Protein AF-Q9WU78-2-F1 (afdb_monomer_lite)

Structure (mmCIF, N/CA/C/O backbone):
data_AF-Q9WU78-2-F1
#
_entry.id   AF-Q9WU78-2-F1
#
loop_
_atom_site.group_PDB
_atom_site.id
_atom_site.type_symbol
_atom_site.label_atom_id
_atom_site.label_alt_id
_atom_site.label_comp_id
_atom_site.label_asym_id
_atom_site.label_entity_id
_atom_site.label_seq_id
_atom_site.pdbx_PDB_ins_code
_atom_site.Cartn_x
_atom_site.Cartn_y
_atom_site.Cartn_z
_atom_site.occupancy
_atom_site.B_iso_or_equiv
_atom_site.auth_seq_id
_atom_site.auth_comp_id
_atom_site.auth_asym_id
_atom_site.auth_atom_id
_atom_site.pdbx_PDB_model_num
ATOM 1 N N . MET A 1 1 ? 19.654 5.057 -25.343 1.00 49.69 1 MET A N 1
ATOM 2 C CA . MET A 1 1 ? 18.849 4.985 -24.105 1.00 49.69 1 MET A CA 1
ATOM 3 C C . MET A 1 1 ? 17.391 5.080 -24.507 1.00 49.69 1 MET A C 1
ATOM 5 O O . MET A 1 1 ? 16.998 6.115 -25.030 1.00 49.69 1 MET A O 1
ATOM 9 N N . ALA A 1 2 ? 16.622 4.003 -24.363 1.00 59.62 2 ALA A N 1
ATOM 10 C CA . ALA A 1 2 ? 15.184 4.045 -24.602 1.00 59.62 2 ALA A CA 1
ATOM 11 C C . ALA A 1 2 ? 14.519 4.794 -23.438 1.00 59.62 2 ALA A C 1
ATOM 13 O O . ALA A 1 2 ? 14.658 4.393 -22.285 1.00 59.62 2 ALA A O 1
ATOM 14 N N . SER A 1 3 ? 13.849 5.910 -23.723 1.00 83.81 3 SER A N 1
ATOM 15 C CA . SER A 1 3 ? 13.078 6.644 -22.720 1.00 83.81 3 SER A CA 1
ATOM 16 C C . SER A 1 3 ? 11.664 6.078 -22.672 1.00 83.81 3 SER A C 1
ATOM 18 O O . SER A 1 3 ? 10.841 6.387 -23.535 1.00 83.81 3 SER A O 1
ATOM 20 N N . PHE A 1 4 ? 11.385 5.237 -21.682 1.00 92.62 4 PHE A N 1
ATOM 21 C CA . PHE A 1 4 ? 10.037 4.739 -21.445 1.00 92.62 4 PHE A CA 1
ATOM 22 C C . PHE A 1 4 ? 9.182 5.766 -20.701 1.00 92.62 4 PHE A C 1
ATOM 24 O O . PHE A 1 4 ? 9.667 6.483 -19.824 1.00 92.62 4 PHE A O 1
ATOM 31 N N . ILE A 1 5 ? 7.895 5.819 -21.047 1.00 94.06 5 ILE A N 1
ATOM 32 C CA . ILE A 1 5 ? 6.916 6.666 -20.364 1.00 94.06 5 ILE A CA 1
ATOM 33 C C . ILE A 1 5 ? 6.405 5.929 -19.128 1.00 94.06 5 ILE A C 1
ATOM 35 O O . ILE A 1 5 ? 6.034 4.759 -19.190 1.00 94.06 5 ILE A O 1
ATOM 39 N N . TRP A 1 6 ? 6.333 6.650 -18.018 1.00 94.06 6 TRP A N 1
ATOM 40 C CA . TRP A 1 6 ? 5.751 6.192 -16.765 1.00 94.06 6 TRP A CA 1
ATOM 41 C C . TRP A 1 6 ? 4.963 7.333 -16.121 1.00 94.06 6 TRP A C 1
ATOM 43 O O . TRP A 1 6 ? 5.128 8.505 -16.470 1.00 94.06 6 TRP A O 1
ATOM 53 N N . VAL A 1 7 ? 4.086 6.988 -15.182 1.00 93.75 7 VAL A N 1
ATOM 54 C CA . VAL A 1 7 ? 3.153 7.930 -14.554 1.00 93.75 7 VAL A CA 1
ATOM 55 C C . VAL A 1 7 ? 3.537 8.187 -13.100 1.00 93.75 7 VAL A C 1
ATOM 57 O O . VAL A 1 7 ? 3.927 7.277 -12.369 1.00 93.75 7 VAL A O 1
ATOM 60 N N . GLN A 1 8 ? 3.423 9.443 -12.670 1.00 93.44 8 GLN A N 1
ATOM 61 C CA . GLN A 1 8 ? 3.641 9.843 -11.280 1.00 93.44 8 GLN A CA 1
ATOM 62 C C . GLN A 1 8 ? 2.515 9.342 -10.373 1.00 93.44 8 GLN A C 1
ATOM 64 O O . GLN A 1 8 ? 1.349 9.325 -10.758 1.00 93.44 8 GLN A O 1
ATOM 69 N N . LEU A 1 9 ? 2.857 8.988 -9.135 1.00 94.81 9 LEU A N 1
ATOM 70 C CA . LEU A 1 9 ? 1.868 8.614 -8.125 1.00 94.81 9 LEU A CA 1
ATOM 71 C C . LEU A 1 9 ? 1.060 9.840 -7.678 1.00 94.81 9 LEU A C 1
ATOM 73 O O . LEU A 1 9 ? 1.619 10.909 -7.412 1.00 94.81 9 LEU A O 1
ATOM 77 N N . LYS A 1 10 ? -0.252 9.667 -7.498 1.00 94.69 10 LYS A N 1
ATOM 78 C CA . LYS A 1 10 ? -1.084 10.624 -6.762 1.00 94.69 10 LYS A CA 1
ATOM 79 C C . LYS A 1 10 ? -0.662 10.641 -5.298 1.00 94.69 10 LYS A C 1
ATOM 81 O O . LYS A 1 10 ? -0.307 9.613 -4.719 1.00 94.69 10 LYS A O 1
ATOM 86 N N . LYS A 1 11 ? -0.765 11.816 -4.678 1.00 94.31 11 LYS A N 1
ATOM 87 C CA . LYS A 1 11 ? -0.500 12.021 -3.246 1.00 94.31 11 LYS A CA 1
ATOM 88 C C . LYS A 1 11 ? -1.816 12.189 -2.497 1.00 94.31 11 LYS A C 1
ATOM 90 O O . LYS A 1 11 ? -2.706 12.874 -2.997 1.00 94.31 11 LYS A O 1
ATOM 95 N N . THR A 1 12 ? -1.920 11.634 -1.296 1.00 96.50 12 THR A N 1
ATOM 96 C CA . THR A 1 12 ? -3.103 11.757 -0.429 1.00 96.50 12 THR A CA 1
ATOM 97 C C . THR A 1 12 ? -2.740 12.366 0.925 1.00 96.50 12 THR A C 1
ATOM 99 O O . THR A 1 12 ? -1.568 12.388 1.301 1.00 96.50 12 THR A O 1
ATOM 102 N N . SER A 1 13 ? -3.728 12.903 1.642 1.00 95.44 13 SER A N 1
ATOM 103 C CA . SER A 1 13 ? -3.580 13.232 3.061 1.00 95.44 13 SER A CA 1
ATOM 104 C C . SER A 1 13 ? -3.723 11.981 3.931 1.00 95.44 13 SER A C 1
ATOM 106 O O . SER A 1 13 ? -4.343 10.985 3.540 1.00 95.44 13 SER A O 1
ATOM 108 N N . GLU A 1 14 ? -3.195 12.040 5.152 1.00 95.31 14 GLU A N 1
ATOM 109 C CA . GLU A 1 14 ? -3.518 11.030 6.155 1.00 95.31 14 GLU A CA 1
ATOM 110 C C . GLU A 1 14 ? -5.020 11.029 6.462 1.00 95.31 14 GLU A C 1
ATOM 112 O O . GLU A 1 14 ? -5.691 12.062 6.400 1.00 95.31 14 GLU A O 1
ATOM 117 N N . VAL A 1 15 ? -5.540 9.837 6.750 1.00 96.00 15 VAL A N 1
ATOM 118 C CA . VAL A 1 15 ? -6.934 9.591 7.120 1.00 96.00 15 VAL A CA 1
ATOM 119 C C . VAL A 1 15 ? -6.915 8.511 8.189 1.00 96.00 15 VAL A C 1
ATOM 121 O O . VAL A 1 15 ? -6.308 7.455 7.992 1.00 96.00 15 VAL A O 1
ATOM 124 N N . ASP A 1 16 ? -7.578 8.774 9.310 1.00 94.94 16 ASP A N 1
ATOM 125 C CA . ASP A 1 16 ? -7.816 7.773 10.341 1.00 94.94 16 ASP A CA 1
ATOM 126 C C . ASP A 1 16 ? -9.023 6.916 9.948 1.00 94.94 16 ASP A C 1
ATOM 128 O O . ASP A 1 16 ? -10.176 7.300 10.151 1.00 94.94 16 ASP A O 1
ATOM 132 N N . LEU A 1 17 ? -8.744 5.755 9.349 1.00 96.94 17 LEU A N 1
ATOM 133 C CA . LEU A 1 17 ? -9.780 4.780 9.014 1.00 96.94 17 LEU A CA 1
ATOM 134 C C . LEU A 1 17 ? -10.363 4.102 10.256 1.00 96.94 17 LEU A C 1
ATOM 136 O O . LEU A 1 17 ? -11.530 3.724 10.248 1.00 96.94 17 LEU A O 1
ATOM 140 N N . ALA A 1 18 ? -9.560 3.916 11.305 1.00 97.50 18 ALA A N 1
ATOM 141 C CA . ALA A 1 18 ? -9.918 3.045 12.414 1.00 97.50 18 ALA A CA 1
ATOM 142 C C . ALA A 1 18 ? -11.070 3.646 13.214 1.00 97.50 18 ALA A C 1
ATOM 144 O O . ALA A 1 18 ? -12.085 2.988 13.418 1.00 97.50 18 ALA A O 1
ATOM 145 N N . LYS A 1 19 ? -10.966 4.922 13.595 1.00 96.81 19 LYS A N 1
ATOM 146 C CA . LYS A 1 19 ? -11.947 5.584 14.463 1.00 96.81 19 LYS A CA 1
ATOM 147 C C . LYS A 1 19 ? -13.411 5.453 14.000 1.00 96.81 19 LYS A C 1
ATOM 149 O O . LYS A 1 19 ? -14.236 5.025 14.811 1.00 96.81 19 LYS A O 1
ATOM 154 N N . PRO A 1 20 ? -13.793 5.808 12.757 1.00 96.56 20 PRO A N 1
ATOM 155 C CA . PRO A 1 20 ? -15.187 5.692 12.333 1.00 96.56 20 PRO A CA 1
ATOM 156 C C . PRO A 1 20 ? -15.632 4.236 12.109 1.00 96.56 20 PRO A C 1
ATOM 158 O O . PRO A 1 20 ? -16.783 3.918 12.404 1.00 96.56 20 PRO A O 1
ATOM 161 N N . LEU A 1 21 ? -14.736 3.342 11.675 1.00 97.12 21 LEU A N 1
ATOM 162 C CA . LEU A 1 21 ? -15.038 1.912 11.526 1.00 97.12 21 LEU A CA 1
ATOM 163 C C . LEU A 1 21 ? -15.269 1.233 12.884 1.00 97.12 21 LEU A C 1
ATOM 165 O O . LEU A 1 21 ? -16.273 0.551 13.073 1.00 97.12 21 LEU A O 1
ATOM 169 N N . VAL A 1 22 ? -14.377 1.466 13.850 1.00 96.94 22 VAL A N 1
ATOM 170 C CA . VAL A 1 22 ? -14.473 0.961 15.230 1.00 96.94 22 VAL A CA 1
ATOM 171 C C . VAL A 1 22 ? -15.756 1.448 15.891 1.00 96.94 22 VAL A C 1
ATOM 173 O O . VAL A 1 22 ? -16.465 0.653 16.505 1.00 96.94 22 VAL A O 1
ATOM 176 N N . LYS A 1 23 ? -16.106 2.731 15.719 1.00 96.12 23 LYS A N 1
ATOM 177 C CA . LYS A 1 23 ? -17.361 3.281 16.246 1.00 96.12 23 LYS A CA 1
ATOM 178 C C . LYS A 1 23 ? -18.575 2.512 15.717 1.00 96.12 23 LYS A C 1
ATOM 180 O O . LYS A 1 23 ? -19.450 2.154 16.500 1.00 96.12 23 LYS A O 1
ATOM 185 N N . PHE A 1 24 ? -18.618 2.238 14.414 1.00 95.81 24 PHE A N 1
ATOM 186 C CA . PHE A 1 24 ? -19.703 1.465 13.809 1.00 95.81 24 PHE A CA 1
ATOM 187 C C . PHE A 1 24 ? -19.744 0.017 14.324 1.00 95.81 24 PHE A C 1
ATOM 189 O O . PHE A 1 24 ? -20.811 -0.491 14.672 1.00 95.81 24 PHE A O 1
ATOM 196 N N . ILE A 1 25 ? -18.583 -0.637 14.435 1.00 96.06 25 ILE A N 1
ATOM 197 C CA . ILE A 1 25 ? -18.459 -1.999 14.976 1.00 96.06 25 ILE A CA 1
ATOM 198 C C . ILE A 1 25 ? -19.016 -2.068 16.404 1.00 96.06 25 ILE A C 1
ATOM 200 O O . ILE A 1 25 ? -19.827 -2.939 16.703 1.00 96.06 25 ILE A O 1
ATOM 204 N N . GLN A 1 26 ? -18.635 -1.137 17.279 1.00 95.69 26 GLN A N 1
ATOM 205 C CA . GLN A 1 26 ? -19.098 -1.105 18.671 1.00 95.69 26 GLN A CA 1
ATOM 206 C C . GLN A 1 26 ? -20.611 -0.878 18.786 1.00 95.69 26 GLN A C 1
ATOM 208 O O . GLN A 1 26 ? -21.249 -1.445 19.669 1.00 95.69 26 GLN A O 1
ATOM 213 N N . GLN A 1 27 ? -21.192 -0.080 17.885 1.00 94.56 27 GLN A N 1
ATOM 214 C CA . GLN A 1 27 ? -22.640 0.141 17.822 1.00 94.56 27 GLN A CA 1
ATOM 215 C C . GLN A 1 27 ? -23.402 -1.091 17.316 1.00 94.56 27 GLN A C 1
ATOM 217 O O . GLN A 1 27 ? -24.509 -1.352 17.779 1.00 94.56 27 GLN A O 1
ATOM 222 N N . THR A 1 28 ? -22.809 -1.850 16.392 1.00 94.19 28 THR A N 1
ATOM 223 C CA . THR A 1 28 ? -23.421 -3.049 15.793 1.00 94.19 28 THR A CA 1
ATOM 224 C C . THR A 1 28 ? -23.319 -4.268 16.712 1.00 94.19 28 THR A C 1
ATOM 226 O O . THR A 1 28 ? -24.245 -5.071 16.782 1.00 94.19 28 THR A O 1
ATOM 229 N N . TYR A 1 29 ? -22.219 -4.380 17.462 1.00 93.69 29 TYR A N 1
ATOM 230 C CA . TYR A 1 29 ? -21.939 -5.483 18.385 1.00 93.69 29 TYR A CA 1
ATOM 231 C C . TYR A 1 29 ? -21.814 -4.969 19.832 1.00 93.69 29 TYR A C 1
ATOM 233 O O . TYR A 1 29 ? -20.724 -5.021 20.410 1.00 93.69 29 TYR A O 1
ATOM 241 N N . PRO A 1 30 ? -22.897 -4.459 20.453 1.00 89.50 30 PRO A N 1
ATOM 242 C CA . PRO A 1 30 ? -22.833 -3.769 21.746 1.00 89.50 30 PRO A CA 1
ATOM 243 C C . PRO A 1 30 ? -22.466 -4.683 22.923 1.00 89.50 30 PRO A C 1
ATOM 245 O O . PRO A 1 30 ? -21.970 -4.200 23.936 1.00 89.50 30 PRO A O 1
ATOM 248 N N . SER A 1 31 ? -22.665 -5.999 22.796 1.00 86.00 31 SER A N 1
ATOM 249 C CA . SER A 1 31 ? -22.382 -6.980 23.853 1.00 86.00 31 SER A CA 1
ATOM 250 C C . SER A 1 31 ? -20.892 -7.144 24.183 1.00 86.00 31 SER A C 1
ATOM 252 O O . SER A 1 31 ? -20.574 -7.828 25.149 1.00 86.00 31 SER A O 1
ATOM 254 N N . GLY A 1 32 ? -19.981 -6.534 23.412 1.00 79.81 32 GLY A N 1
ATOM 255 C CA . GLY A 1 32 ? -18.555 -6.480 23.761 1.00 79.81 32 GLY A CA 1
ATOM 256 C C . GLY A 1 32 ? -17.834 -7.832 23.749 1.00 79.81 32 GLY A C 1
ATOM 257 O O . GLY A 1 32 ? -16.999 -8.082 24.612 1.00 79.81 32 GLY A O 1
ATOM 258 N N . GLY A 1 33 ? -18.162 -8.714 22.799 1.00 90.81 33 GLY A N 1
ATOM 259 C CA . GLY A 1 33 ? -17.561 -10.049 22.678 1.00 90.81 33 GLY A CA 1
ATOM 260 C C . GLY A 1 33 ? -16.228 -10.098 21.915 1.00 90.81 33 GLY A C 1
ATOM 261 O O . GLY A 1 33 ? -15.744 -9.094 21.389 1.00 90.81 33 GLY A O 1
ATOM 262 N N . GLU A 1 34 ? -15.664 -11.305 21.808 1.00 93.38 34 GLU A N 1
ATOM 263 C CA . GLU A 1 34 ? -14.420 -11.592 21.072 1.00 93.38 34 GLU A CA 1
ATOM 264 C C . GLU A 1 34 ? -14.486 -11.131 19.606 1.00 93.38 34 GLU A C 1
ATOM 266 O O . GLU A 1 34 ? -13.532 -10.538 19.101 1.00 93.38 34 GLU A O 1
ATOM 271 N N . GLU A 1 35 ? -15.643 -11.298 18.959 1.00 91.25 35 GLU A N 1
ATOM 272 C CA . GLU A 1 35 ? -15.899 -10.824 17.595 1.00 91.25 35 GLU A CA 1
ATOM 273 C C . GLU A 1 35 ? -15.719 -9.305 17.473 1.00 91.25 35 GLU A C 1
ATOM 275 O O . GLU A 1 35 ? -14.977 -8.833 16.612 1.00 91.25 35 GLU A O 1
ATOM 280 N N . GLN A 1 36 ? -16.316 -8.522 18.384 1.00 96.00 36 GLN A N 1
ATOM 281 C CA . GLN A 1 36 ? -16.170 -7.063 18.385 1.00 96.00 36 GLN A CA 1
ATOM 282 C C . GLN A 1 36 ? -14.691 -6.669 18.515 1.00 96.00 36 GLN A C 1
ATOM 284 O O . GLN A 1 36 ? -14.216 -5.802 17.777 1.00 96.00 36 GLN A O 1
ATOM 289 N N . ALA A 1 37 ? -13.948 -7.321 19.415 1.00 95.44 37 ALA A N 1
ATOM 290 C CA . ALA A 1 37 ? -12.526 -7.055 19.618 1.00 95.44 37 ALA A CA 1
ATOM 291 C C . ALA A 1 37 ? -11.692 -7.401 18.371 1.00 95.44 37 ALA A C 1
ATOM 293 O O . ALA A 1 37 ? -10.832 -6.615 17.959 1.00 95.44 37 ALA A O 1
ATOM 294 N N . GLN A 1 38 ? -11.975 -8.539 17.729 1.00 96.56 38 GLN A N 1
ATOM 295 C CA . GLN A 1 38 ? -11.323 -8.961 16.490 1.00 96.56 38 GLN A CA 1
ATOM 296 C C . GLN A 1 38 ? -11.572 -7.960 15.354 1.00 96.56 38 GLN A C 1
ATOM 298 O O . GLN A 1 38 ? -10.639 -7.591 14.637 1.00 96.56 38 GLN A O 1
ATOM 303 N N . TYR A 1 39 ? -12.804 -7.475 15.214 1.00 96.56 39 TYR A N 1
ATOM 304 C CA . TYR A 1 39 ? -13.187 -6.513 14.182 1.00 96.56 39 TYR A CA 1
ATOM 305 C C . TYR A 1 39 ? -12.552 -5.142 14.413 1.00 96.56 39 TYR A C 1
ATOM 307 O O . TYR A 1 39 ? -12.034 -4.533 13.474 1.00 96.56 39 TYR A O 1
ATOM 315 N N . CYS A 1 40 ? -12.519 -4.672 15.665 1.00 97.12 40 CYS A N 1
ATOM 316 C CA . CYS A 1 40 ? -11.822 -3.436 16.019 1.00 97.12 40 CYS A CA 1
ATOM 317 C C . CYS A 1 40 ? -10.326 -3.531 15.684 1.00 97.12 40 CYS A C 1
ATOM 319 O O . CYS A 1 40 ? -9.764 -2.613 15.087 1.00 97.12 40 CYS A O 1
ATOM 321 N N . ARG A 1 41 ? -9.686 -4.669 15.990 1.00 97.88 41 ARG A N 1
ATOM 322 C CA . ARG A 1 41 ? -8.285 -4.919 15.623 1.00 97.88 41 ARG A CA 1
ATOM 323 C C . ARG A 1 41 ? -8.083 -4.921 14.107 1.00 97.88 41 ARG A C 1
ATOM 325 O O . ARG A 1 41 ? -7.118 -4.333 13.630 1.00 97.88 41 ARG A O 1
ATOM 332 N N . ALA A 1 42 ? -8.987 -5.533 13.344 1.00 97.50 42 ALA A N 1
ATOM 333 C CA . ALA A 1 42 ? -8.919 -5.525 11.884 1.00 97.50 42 ALA A CA 1
ATOM 334 C C . ALA A 1 42 ? -9.046 -4.102 11.301 1.00 97.50 42 ALA A C 1
ATOM 336 O O . ALA A 1 42 ? -8.327 -3.759 10.363 1.00 97.50 42 ALA A O 1
ATOM 337 N N . ALA A 1 43 ? -9.899 -3.250 11.881 1.00 97.88 43 ALA A N 1
ATOM 338 C CA . ALA A 1 43 ? -10.019 -1.844 11.490 1.00 97.88 43 ALA A CA 1
ATOM 339 C C . ALA A 1 43 ? -8.726 -1.044 11.758 1.00 97.88 43 ALA A C 1
ATOM 341 O O . ALA A 1 43 ? -8.308 -0.236 10.924 1.00 97.88 43 ALA A O 1
ATOM 342 N N . GLU A 1 44 ? -8.053 -1.307 12.882 1.00 98.19 44 GLU A N 1
ATOM 343 C CA . GLU A 1 44 ? -6.736 -0.734 13.194 1.00 98.19 44 GLU A CA 1
ATOM 344 C C . GLU A 1 44 ? -5.655 -1.184 12.200 1.00 98.19 44 GLU A C 1
ATOM 346 O O . GLU A 1 44 ? -4.884 -0.364 11.693 1.00 98.19 44 GLU A O 1
ATOM 351 N N . GLU A 1 45 ? -5.617 -2.476 11.861 1.00 98.06 45 GLU A N 1
ATOM 352 C CA . GLU A 1 45 ? -4.682 -3.006 10.862 1.00 98.06 45 GLU A CA 1
ATOM 353 C C . GLU A 1 45 ? -4.949 -2.444 9.459 1.00 98.06 45 GLU A C 1
ATOM 355 O O . GLU A 1 45 ? -4.004 -2.114 8.743 1.00 98.06 45 GLU A O 1
ATOM 360 N N . LEU A 1 46 ? -6.211 -2.223 9.079 1.00 98.12 46 LEU A N 1
ATOM 361 C CA . LEU A 1 46 ? -6.551 -1.548 7.824 1.00 98.12 46 LEU A CA 1
ATOM 362 C C . LEU A 1 46 ? -6.051 -0.093 7.800 1.00 98.12 46 LEU A C 1
ATOM 364 O O . LEU A 1 46 ? -5.501 0.363 6.795 1.00 98.12 46 LEU A O 1
ATOM 368 N N . SER A 1 47 ? -6.203 0.635 8.910 1.00 97.62 47 SER A N 1
ATOM 369 C CA . SER A 1 47 ? -5.685 2.002 9.066 1.00 97.62 47 SER A CA 1
ATOM 370 C C . SER A 1 47 ? -4.156 2.042 8.932 1.00 97.62 47 SER A C 1
ATOM 372 O O . SER A 1 47 ? -3.607 2.903 8.235 1.00 97.62 47 SER A O 1
ATOM 374 N N . LYS A 1 48 ? -3.451 1.069 9.529 1.00 97.38 48 LYS A N 1
ATOM 375 C CA . LYS A 1 48 ? -1.998 0.892 9.358 1.00 97.38 48 LYS A CA 1
ATOM 376 C C . LYS A 1 48 ? -1.630 0.573 7.912 1.00 97.38 48 LYS A C 1
ATOM 378 O O . LYS A 1 48 ? -0.736 1.221 7.373 1.00 97.38 48 LYS A O 1
ATOM 383 N N . LEU A 1 49 ? -2.344 -0.352 7.269 1.00 97.62 49 LEU A N 1
ATOM 384 C CA . LEU A 1 49 ? -2.109 -0.734 5.877 1.00 97.62 49 LEU A CA 1
ATOM 385 C C . LEU A 1 49 ? -2.249 0.467 4.934 1.00 97.62 49 LEU A C 1
ATOM 387 O O . LEU A 1 49 ? -1.382 0.658 4.084 1.00 97.62 49 LEU A O 1
ATOM 391 N N . ARG A 1 50 ? -3.259 1.330 5.131 1.00 97.88 50 ARG A N 1
ATOM 392 C CA . ARG A 1 50 ? -3.393 2.581 4.365 1.00 97.88 50 ARG A CA 1
ATOM 393 C C . ARG A 1 50 ? -2.154 3.462 4.507 1.00 97.88 50 ARG A C 1
ATOM 395 O O . ARG A 1 50 ? -1.623 3.941 3.506 1.00 97.88 50 ARG A O 1
ATOM 402 N N . ARG A 1 51 ? -1.670 3.676 5.738 1.00 96.56 51 ARG A N 1
ATOM 403 C CA . ARG A 1 51 ? -0.450 4.467 5.983 1.00 96.56 51 ARG A CA 1
ATOM 404 C C . ARG A 1 51 ? 0.775 3.839 5.321 1.00 96.56 51 ARG A C 1
ATOM 406 O O . ARG A 1 51 ? 1.566 4.562 4.727 1.00 96.56 51 ARG A O 1
ATOM 413 N N . SER A 1 52 ? 0.917 2.516 5.363 1.00 95.00 52 SER A N 1
ATOM 414 C CA . SER A 1 52 ? 2.020 1.816 4.694 1.00 95.00 52 SER A CA 1
ATOM 415 C C . SER A 1 52 ? 1.946 1.900 3.168 1.00 95.00 52 SER A C 1
ATOM 417 O O . SER A 1 52 ? 2.985 2.049 2.531 1.00 95.00 52 SER A O 1
ATOM 419 N N . ALA A 1 53 ? 0.743 1.828 2.591 1.00 96.31 53 ALA A N 1
ATOM 420 C CA . ALA A 1 53 ? 0.522 1.873 1.148 1.00 96.31 53 ALA A CA 1
ATOM 421 C C . ALA A 1 53 ? 0.599 3.293 0.562 1.00 96.31 53 ALA A C 1
ATOM 423 O O . ALA A 1 53 ? 0.975 3.440 -0.595 1.00 96.31 53 ALA A O 1
ATOM 424 N N . LEU A 1 54 ? 0.224 4.330 1.322 1.00 96.25 54 LEU A N 1
ATOM 425 C CA . LEU A 1 54 ? -0.001 5.681 0.781 1.00 96.25 54 LEU A CA 1
ATOM 426 C C . LEU A 1 54 ? 0.635 6.828 1.582 1.00 96.25 54 LEU A C 1
ATOM 428 O O . LEU A 1 54 ? 0.714 7.949 1.079 1.00 96.25 54 LEU A O 1
ATOM 432 N N . GLY A 1 55 ? 1.053 6.591 2.828 1.00 87.38 55 GLY A N 1
ATOM 433 C CA . GLY A 1 55 ? 1.526 7.633 3.751 1.00 87.38 55 GLY A CA 1
ATOM 434 C C . GLY A 1 55 ? 2.969 8.087 3.522 1.00 87.38 55 GLY A C 1
ATOM 435 O O . GLY A 1 55 ? 3.415 9.053 4.134 1.00 87.38 55 GLY A O 1
ATOM 436 N N . ARG A 1 56 ? 3.709 7.414 2.637 1.00 85.69 56 ARG A N 1
ATOM 437 C CA . ARG A 1 56 ? 5.097 7.741 2.295 1.00 85.69 56 ARG A CA 1
ATOM 438 C C . ARG A 1 56 ? 5.336 7.625 0.789 1.00 85.69 56 ARG A C 1
ATOM 440 O O . ARG A 1 56 ? 4.597 6.897 0.125 1.00 85.69 56 ARG A O 1
ATOM 447 N N . PRO A 1 57 ? 6.359 8.307 0.239 1.00 85.50 57 PRO A N 1
ATOM 448 C CA . PRO A 1 57 ? 6.867 7.984 -1.089 1.00 85.50 57 PRO A CA 1
ATOM 449 C C . PRO A 1 57 ? 7.169 6.484 -1.173 1.00 85.50 57 PRO A C 1
ATOM 451 O O . PRO A 1 57 ? 7.755 5.923 -0.248 1.00 85.50 57 PRO A O 1
ATOM 454 N N . LEU A 1 58 ? 6.713 5.841 -2.244 1.00 84.56 58 LEU A N 1
ATOM 455 C CA . LEU A 1 58 ? 6.906 4.411 -2.447 1.00 84.56 58 LEU A CA 1
ATOM 456 C C . LEU A 1 58 ? 8.182 4.166 -3.237 1.00 84.56 58 LEU A C 1
ATOM 458 O O . LEU A 1 58 ? 8.432 4.837 -4.240 1.00 84.56 58 LEU A O 1
ATOM 462 N N . ASP A 1 59 ? 8.945 3.175 -2.794 1.00 85.75 59 ASP A N 1
ATOM 463 C CA . ASP A 1 59 ? 10.066 2.643 -3.550 1.00 85.75 59 ASP A CA 1
ATOM 464 C C . ASP A 1 59 ? 9.545 1.871 -4.771 1.00 85.75 59 ASP A C 1
ATOM 466 O O . ASP A 1 59 ? 8.483 1.243 -4.739 1.00 85.75 59 ASP A O 1
ATOM 470 N N . LYS A 1 60 ? 10.295 1.908 -5.870 1.00 89.50 60 LYS A N 1
ATOM 471 C CA . LYS A 1 60 ? 9.882 1.344 -7.160 1.00 89.50 60 LYS A CA 1
ATOM 472 C C . LYS A 1 60 ? 10.208 -0.147 -7.247 1.00 89.50 60 LYS A C 1
ATOM 474 O O . LYS A 1 60 ? 10.986 -0.591 -8.082 1.00 89.50 60 LYS A O 1
ATOM 479 N N . HIS A 1 61 ? 9.624 -0.933 -6.348 1.00 90.81 61 HIS A N 1
ATOM 480 C CA . HIS A 1 61 ? 9.823 -2.380 -6.294 1.00 90.81 61 HIS A CA 1
ATOM 481 C C . HIS A 1 61 ? 8.500 -3.133 -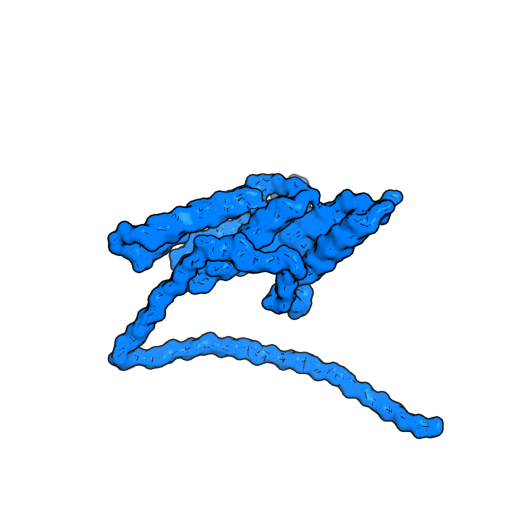6.118 1.00 90.81 61 HIS A C 1
ATOM 483 O O . HIS A 1 61 ? 7.510 -2.589 -5.624 1.00 90.81 61 HIS A O 1
ATOM 489 N N . GLU A 1 62 ? 8.488 -4.423 -6.467 1.00 90.88 62 GLU A N 1
ATOM 490 C CA . GLU A 1 62 ? 7.263 -5.237 -6.458 1.00 90.88 62 GLU A CA 1
ATOM 491 C C . GLU A 1 62 ? 6.599 -5.310 -5.071 1.00 90.88 62 GLU A C 1
ATOM 493 O O . GLU A 1 62 ? 5.395 -5.123 -4.975 1.00 90.88 62 GLU A O 1
ATOM 498 N N . GLY A 1 63 ? 7.353 -5.443 -3.973 1.00 94.06 63 GLY A N 1
ATOM 499 C CA . GLY A 1 63 ? 6.769 -5.420 -2.615 1.00 94.06 63 GLY A CA 1
ATOM 500 C C . GLY A 1 63 ? 5.999 -4.134 -2.231 1.00 94.06 63 GLY A C 1
ATOM 501 O O . GLY A 1 63 ? 5.069 -4.182 -1.417 1.00 94.06 63 GLY A O 1
ATOM 502 N N . ALA A 1 64 ? 6.342 -2.975 -2.809 1.00 95.31 64 ALA A N 1
ATOM 503 C CA . ALA A 1 64 ? 5.596 -1.734 -2.607 1.00 95.31 64 ALA A CA 1
ATOM 504 C C . ALA A 1 64 ? 4.279 -1.777 -3.392 1.00 95.31 64 ALA A C 1
ATOM 506 O O . ALA A 1 64 ? 3.228 -1.423 -2.852 1.00 95.31 64 ALA A O 1
ATOM 507 N N . LEU A 1 65 ? 4.321 -2.307 -4.620 1.00 95.50 65 LEU A N 1
ATOM 508 C CA . LEU A 1 65 ? 3.137 -2.572 -5.435 1.00 95.50 65 LEU A CA 1
ATOM 509 C C . LEU A 1 65 ? 2.207 -3.590 -4.764 1.00 95.50 65 LEU A C 1
ATOM 511 O O . LEU A 1 65 ? 1.012 -3.335 -4.669 1.00 95.50 65 LEU A O 1
ATOM 515 N N . GLU A 1 66 ? 2.737 -4.682 -4.212 1.00 95.81 66 GLU A N 1
ATOM 516 C CA . GLU A 1 66 ? 1.962 -5.662 -3.442 1.00 95.81 66 GLU A CA 1
ATOM 517 C C . GLU A 1 66 ? 1.279 -5.029 -2.231 1.00 95.81 66 GLU A C 1
ATOM 519 O O . GLU A 1 66 ? 0.128 -5.329 -1.941 1.00 95.81 66 GLU A O 1
ATOM 524 N N . THR A 1 67 ? 1.956 -4.125 -1.520 1.00 96.12 67 THR A N 1
ATOM 525 C CA . THR A 1 67 ? 1.345 -3.415 -0.385 1.00 96.12 67 THR A CA 1
ATOM 526 C C . THR A 1 67 ? 0.171 -2.545 -0.829 1.00 96.12 67 THR A C 1
ATOM 528 O O . THR A 1 67 ? -0.841 -2.478 -0.130 1.00 96.12 67 THR A O 1
ATOM 531 N N . LEU A 1 68 ? 0.280 -1.917 -1.998 1.00 96.00 68 LEU A N 1
ATOM 532 C CA . LEU A 1 68 ? -0.766 -1.072 -2.560 1.00 96.00 68 LEU A CA 1
ATOM 533 C C . LEU A 1 68 ? -1.949 -1.893 -3.095 1.00 96.00 68 LEU A C 1
ATOM 535 O O . LEU A 1 68 ? -3.099 -1.556 -2.819 1.00 96.00 68 LEU A O 1
ATOM 539 N N . LEU A 1 69 ? -1.664 -3.016 -3.757 1.00 96.12 69 LEU A N 1
ATOM 540 C CA . LEU A 1 69 ? -2.650 -4.011 -4.188 1.00 96.12 69 LEU A CA 1
ATOM 541 C C . LEU A 1 69 ? -3.394 -4.628 -3.000 1.00 96.12 69 LEU A C 1
ATOM 543 O O . LEU A 1 69 ? -4.619 -4.664 -2.994 1.00 96.12 69 LEU A O 1
ATOM 547 N N . ARG A 1 70 ? -2.674 -5.012 -1.939 1.00 97.12 70 ARG A N 1
ATOM 548 C CA . ARG A 1 70 ? -3.280 -5.470 -0.680 1.00 97.12 70 ARG A CA 1
ATOM 549 C C . ARG A 1 70 ? -4.238 -4.441 -0.109 1.00 97.12 70 ARG A C 1
ATOM 551 O O . ARG A 1 70 ? -5.311 -4.798 0.363 1.00 97.12 70 ARG A O 1
ATOM 558 N N . TYR A 1 71 ? -3.846 -3.168 -0.109 1.00 98.00 71 TYR A N 1
ATOM 559 C CA . TYR A 1 71 ? -4.728 -2.115 0.373 1.00 98.00 71 TYR A CA 1
ATOM 560 C C . TYR A 1 71 ? -5.986 -1.999 -0.494 1.00 98.00 71 TYR A C 1
ATOM 562 O O . TYR A 1 71 ? -7.081 -1.965 0.065 1.00 98.00 71 TYR A O 1
ATOM 570 N N . TYR A 1 72 ? -5.836 -2.000 -1.824 1.00 97.19 72 TYR A N 1
ATOM 571 C CA . TYR A 1 72 ? -6.949 -1.982 -2.777 1.00 97.19 72 TYR A CA 1
ATOM 572 C C . TYR A 1 72 ? -7.941 -3.132 -2.537 1.00 97.19 72 TYR A C 1
ATOM 574 O O . TYR A 1 72 ? -9.143 -2.906 -2.406 1.00 97.19 72 TYR A O 1
ATOM 582 N N . ASP A 1 73 ? -7.441 -4.353 -2.390 1.00 96.12 73 ASP A N 1
ATOM 583 C CA . ASP A 1 73 ? -8.278 -5.523 -2.136 1.00 96.12 73 ASP A CA 1
ATOM 584 C C . ASP A 1 73 ? -9.033 -5.427 -0.817 1.00 96.12 73 ASP A C 1
ATOM 586 O O . ASP A 1 73 ? -10.220 -5.760 -0.747 1.00 96.12 73 ASP A O 1
ATOM 590 N N . GLN A 1 74 ? -8.369 -4.936 0.231 1.00 97.12 74 GLN A N 1
ATOM 591 C CA . GLN A 1 74 ? -9.003 -4.788 1.533 1.00 97.12 74 GLN A CA 1
ATOM 592 C C . GLN A 1 74 ? -10.105 -3.730 1.507 1.00 97.12 74 GLN A C 1
ATOM 594 O O . GLN A 1 74 ? -11.175 -3.986 2.055 1.00 97.12 74 GLN A O 1
ATOM 599 N N . ILE A 1 75 ? -9.909 -2.587 0.837 1.00 95.69 75 ILE A N 1
ATOM 600 C CA . ILE A 1 75 ? -10.975 -1.578 0.713 1.00 95.69 75 ILE A CA 1
ATOM 601 C C . ILE A 1 75 ? -12.156 -2.078 -0.128 1.00 95.69 75 ILE A C 1
ATOM 603 O O . ILE A 1 75 ? -13.300 -1.813 0.234 1.00 95.69 75 ILE A O 1
ATOM 607 N N . CYS A 1 76 ? -11.913 -2.862 -1.181 1.00 95.38 76 CYS A N 1
ATOM 608 C CA . CYS A 1 76 ? -12.976 -3.542 -1.929 1.00 95.38 76 CYS A CA 1
ATOM 609 C C . CYS A 1 76 ? -13.721 -4.563 -1.050 1.00 95.38 76 CYS A C 1
ATOM 611 O O . CYS A 1 76 ? -14.948 -4.629 -1.062 1.00 95.38 76 CYS A O 1
ATOM 613 N N . SER A 1 77 ? -12.990 -5.323 -0.232 1.00 94.88 77 SER A N 1
ATOM 614 C CA . SER A 1 77 ? -13.542 -6.392 0.611 1.00 94.88 77 SER A CA 1
ATOM 615 C C . SER A 1 77 ? -14.365 -5.895 1.801 1.00 94.88 77 SER A C 1
ATOM 617 O O . SER A 1 77 ? -15.167 -6.661 2.345 1.00 94.88 77 SER A O 1
ATOM 619 N N . ILE A 1 78 ? -14.155 -4.656 2.258 1.00 94.75 78 ILE A N 1
ATOM 620 C CA . ILE A 1 78 ? -14.942 -4.062 3.349 1.00 94.75 78 ILE A CA 1
ATOM 621 C C . ILE A 1 78 ? -16.150 -3.265 2.859 1.00 94.75 78 ILE A C 1
ATOM 623 O O . ILE A 1 78 ? -17.066 -3.049 3.645 1.00 94.75 78 ILE A O 1
ATOM 627 N N . GLU A 1 79 ? -16.181 -2.844 1.593 1.00 93.25 79 GLU A N 1
ATOM 628 C CA . GLU A 1 79 ? -17.268 -2.032 1.035 1.00 93.25 79 GLU A CA 1
ATOM 629 C C . GLU A 1 79 ? -18.675 -2.597 1.307 1.00 93.25 79 GLU A C 1
ATOM 631 O O . GLU A 1 79 ? -19.507 -1.833 1.789 1.00 93.25 79 GLU A O 1
ATOM 636 N N . PRO A 1 80 ? -18.965 -3.903 1.115 1.00 93.50 80 PRO A N 1
ATOM 637 C CA . PRO A 1 80 ? -20.301 -4.439 1.393 1.00 93.50 80 PRO A CA 1
ATOM 638 C C . PRO A 1 80 ? -20.593 -4.664 2.888 1.00 93.50 80 PRO A C 1
ATOM 640 O O . PRO A 1 80 ? -21.696 -5.071 3.239 1.00 93.50 80 PRO A O 1
ATOM 643 N N . LYS A 1 81 ? -19.611 -4.466 3.777 1.00 93.94 81 LYS A N 1
ATOM 644 C CA . LYS A 1 81 ? -19.708 -4.798 5.213 1.00 93.94 81 LYS A CA 1
ATOM 645 C C . LYS A 1 81 ? -20.017 -3.589 6.090 1.00 93.94 81 LYS A C 1
ATOM 647 O O . LYS A 1 81 ? -20.281 -3.745 7.279 1.00 93.94 81 LYS A O 1
ATOM 652 N N . PHE A 1 82 ? -19.960 -2.396 5.513 1.00 94.19 82 PHE A N 1
ATOM 653 C CA . PHE A 1 82 ? -20.139 -1.132 6.205 1.00 94.19 82 PHE A CA 1
ATOM 654 C C . PHE A 1 82 ? -21.055 -0.214 5.382 1.00 94.19 82 PHE A C 1
ATOM 656 O O . PHE A 1 82 ? -20.955 -0.202 4.155 1.00 94.19 82 PHE A O 1
ATOM 663 N N . PRO A 1 83 ? -21.905 0.599 6.030 1.00 92.81 83 PRO A N 1
ATOM 664 C CA . PRO A 1 83 ? -22.857 1.480 5.355 1.00 92.81 83 PRO A CA 1
ATOM 665 C C . PRO A 1 83 ? -22.193 2.764 4.823 1.00 92.81 83 PRO A C 1
ATOM 667 O O . PRO A 1 83 ? -22.451 3.881 5.289 1.00 92.81 83 PRO A O 1
ATOM 670 N N . PHE A 1 84 ? -21.261 2.608 3.877 1.00 91.12 84 PHE A N 1
ATOM 671 C CA . PHE A 1 84 ? -20.591 3.734 3.220 1.00 91.12 84 PHE A CA 1
ATOM 672 C C . PHE A 1 84 ? -21.543 4.503 2.298 1.00 91.12 84 PHE A C 1
ATOM 674 O O . PHE A 1 84 ? -21.475 5.728 2.245 1.00 91.12 84 PHE A O 1
ATOM 681 N N . SER A 1 85 ? -22.434 3.799 1.594 1.00 82.69 85 SER A N 1
ATOM 682 C CA . SER A 1 85 ? -23.375 4.382 0.625 1.00 82.69 85 SER A CA 1
ATOM 683 C C . SER A 1 85 ? -24.459 5.230 1.294 1.00 82.69 85 SER A C 1
ATOM 685 O O . SER A 1 85 ? -24.938 6.202 0.716 1.00 82.69 85 SER A O 1
ATOM 687 N N . GLU A 1 86 ? -24.825 4.891 2.529 1.00 84.31 86 GLU A N 1
ATOM 688 C CA . GLU A 1 86 ? -25.814 5.597 3.342 1.00 84.31 86 GLU A CA 1
ATOM 689 C C . GLU A 1 86 ? -25.213 6.797 4.096 1.00 84.31 86 GLU A C 1
ATOM 691 O O . GLU A 1 86 ? -25.908 7.433 4.888 1.00 84.31 86 GLU A O 1
ATOM 696 N N . ASN A 1 87 ? -23.923 7.101 3.893 1.00 79.69 87 ASN A N 1
ATOM 697 C CA . ASN A 1 87 ? -23.171 8.137 4.612 1.00 79.69 87 ASN A CA 1
ATOM 698 C C . ASN A 1 87 ? -23.213 8.002 6.149 1.00 79.69 87 ASN A C 1
ATOM 700 O O . ASN A 1 87 ? -22.951 8.968 6.869 1.00 79.69 87 ASN A O 1
ATOM 704 N N . GLN A 1 88 ? -23.499 6.806 6.676 1.00 86.69 88 GLN A N 1
ATOM 705 C CA . GLN A 1 88 ? -23.451 6.546 8.120 1.00 86.69 88 GLN A CA 1
ATOM 706 C C . GLN A 1 88 ? -22.004 6.479 8.631 1.00 86.69 88 GLN A C 1
ATOM 708 O O . GLN A 1 88 ? -21.732 6.807 9.788 1.00 86.69 88 GLN A O 1
ATOM 713 N N . ILE A 1 89 ? -21.062 6.118 7.753 1.00 90.00 89 ILE A N 1
ATOM 714 C CA . ILE A 1 89 ? -19.620 6.203 7.994 1.00 90.00 89 ILE A CA 1
ATOM 715 C C . ILE A 1 89 ? -19.029 7.302 7.114 1.00 90.00 89 ILE A C 1
ATOM 717 O O . ILE A 1 89 ? -18.817 7.123 5.918 1.00 90.00 89 ILE A O 1
ATOM 721 N N . CYS A 1 90 ? -18.737 8.450 7.724 1.00 88.50 90 CYS A N 1
ATOM 722 C CA . CYS A 1 90 ? -18.146 9.590 7.030 1.00 88.50 90 CYS A CA 1
ATOM 723 C C . CYS A 1 90 ? -16.611 9.507 7.058 1.00 88.50 90 CYS A C 1
ATOM 725 O O . CYS A 1 90 ? -15.976 9.820 8.067 1.00 88.50 90 CYS A O 1
ATOM 727 N N . LEU A 1 91 ? -16.023 9.079 5.939 1.00 94.69 91 LEU A N 1
ATOM 728 C CA . LEU A 1 91 ? -14.579 9.054 5.700 1.00 94.69 91 LEU A CA 1
ATOM 729 C C . LEU A 1 91 ? -14.242 9.924 4.491 1.00 94.69 91 LEU A C 1
ATOM 731 O O . LEU A 1 91 ? -14.500 9.533 3.356 1.00 94.69 91 LEU A O 1
ATOM 735 N N . THR A 1 92 ? -13.652 11.094 4.733 1.00 95.50 92 THR A N 1
ATOM 736 C CA . THR A 1 92 ? -13.238 12.016 3.669 1.00 95.50 92 THR A CA 1
ATOM 737 C C . THR A 1 92 ? -11.816 11.719 3.217 1.00 95.50 92 THR A C 1
ATOM 739 O O . THR A 1 92 ? -10.866 11.840 3.991 1.00 95.50 92 THR A O 1
ATOM 742 N N . PHE A 1 93 ? -11.659 11.413 1.933 1.00 96.50 93 PHE A N 1
ATOM 743 C CA . PHE A 1 93 ? -10.371 11.153 1.304 1.00 96.50 93 PHE A CA 1
ATOM 744 C C . PHE A 1 93 ? -9.950 12.3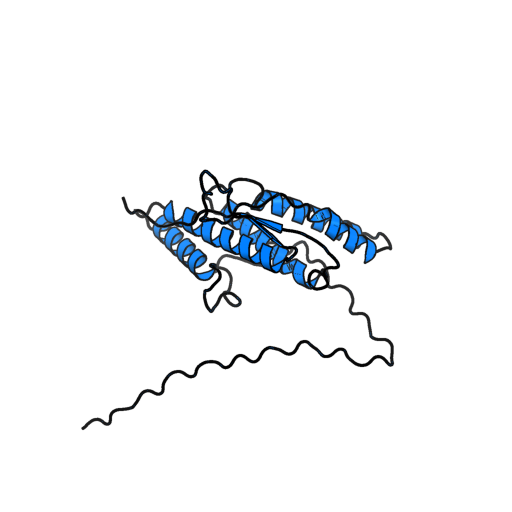56 0.473 1.00 96.50 93 PHE A C 1
ATOM 746 O O . PHE A 1 93 ? -10.700 12.785 -0.399 1.00 96.50 93 PHE A O 1
ATOM 753 N N . THR A 1 94 ? -8.752 12.895 0.715 1.00 96.56 94 THR A N 1
ATOM 754 C CA . THR A 1 94 ? -8.202 14.004 -0.082 1.00 96.56 94 THR A CA 1
ATOM 755 C C . THR A 1 94 ? -7.050 13.508 -0.936 1.00 96.56 94 THR A C 1
ATOM 757 O O . THR A 1 94 ? -6.071 12.986 -0.405 1.00 96.56 94 THR A O 1
ATOM 760 N N . TRP A 1 95 ? -7.126 13.727 -2.247 1.00 95.69 95 TRP A N 1
ATOM 761 C CA . TRP A 1 95 ? -6.052 13.404 -3.187 1.00 95.69 95 TRP A CA 1
ATOM 762 C C . TRP A 1 95 ? -5.640 14.621 -4.005 1.00 95.69 95 TRP A C 1
ATOM 764 O O . TRP A 1 95 ? -6.461 15.474 -4.340 1.00 95.69 95 TRP A O 1
ATOM 774 N N . LYS A 1 96 ? -4.349 14.686 -4.329 1.00 93.56 96 LYS A N 1
ATOM 775 C CA . 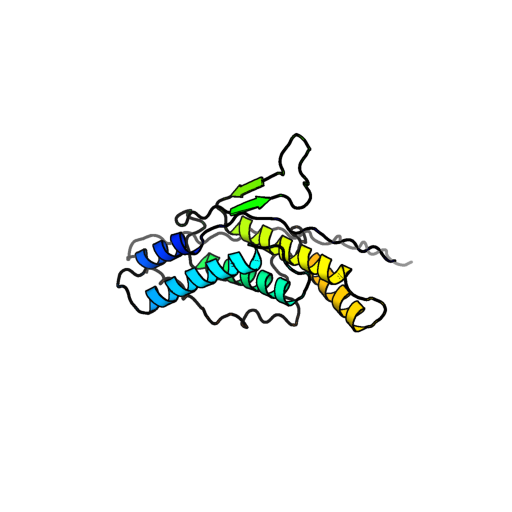LYS A 1 96 ? -3.770 15.621 -5.294 1.00 93.56 96 LYS A CA 1
ATOM 776 C C . LYS A 1 96 ? -3.820 15.028 -6.693 1.00 93.56 96 LYS A C 1
ATOM 778 O O . LYS A 1 96 ? -3.712 13.807 -6.867 1.00 93.56 96 LYS A O 1
ATOM 783 N N . ASP A 1 97 ? -3.958 15.888 -7.687 1.00 90.88 97 ASP A N 1
ATOM 784 C CA . ASP A 1 97 ? -3.753 15.489 -9.073 1.00 90.88 97 ASP A CA 1
ATOM 785 C C . ASP A 1 97 ? -2.304 14.996 -9.304 1.00 90.88 97 ASP A C 1
ATOM 787 O O . ASP A 1 97 ? -1.376 15.437 -8.624 1.00 90.88 97 ASP A O 1
ATOM 791 N N . ALA A 1 98 ? -2.126 14.002 -10.183 1.00 90.94 98 ALA A N 1
ATOM 792 C CA . ALA A 1 98 ? -0.813 13.399 -10.456 1.00 90.94 98 ALA A CA 1
ATOM 793 C C . ALA A 1 98 ? 0.020 14.209 -11.459 1.00 90.94 98 ALA A C 1
ATOM 795 O O . ALA A 1 98 ? 1.249 14.116 -11.464 1.00 90.94 98 ALA A O 1
ATOM 796 N N . PHE A 1 99 ? -0.647 14.968 -12.323 1.00 88.12 99 PHE A N 1
ATOM 797 C CA . PHE A 1 99 ? -0.054 15.670 -13.455 1.00 88.12 99 PHE A CA 1
ATOM 798 C C . PHE A 1 99 ? 0.066 17.168 -13.186 1.00 88.12 99 PHE A C 1
ATOM 800 O O . PHE A 1 99 ? 0.949 17.826 -13.739 1.00 88.12 99 PHE A O 1
ATOM 807 N N . ASP A 1 100 ? -0.771 17.698 -12.295 1.00 81.31 100 ASP A N 1
ATOM 808 C CA . ASP A 1 100 ? -0.677 19.078 -11.856 1.00 81.31 100 ASP A CA 1
ATOM 809 C C . ASP A 1 100 ? 0.491 19.285 -10.881 1.00 81.31 100 ASP A C 1
ATOM 811 O O . ASP A 1 100 ? 0.468 18.904 -9.705 1.00 81.31 100 ASP A O 1
ATOM 815 N N . LYS A 1 101 ? 1.529 19.958 -11.377 1.00 70.19 101 LYS A N 1
ATOM 816 C CA . LYS A 1 101 ? 2.677 20.385 -10.570 1.00 70.19 101 LYS A CA 1
ATOM 817 C C . LYS A 1 101 ? 2.362 21.611 -9.703 1.00 70.19 101 LYS A C 1
ATOM 819 O O . LYS A 1 101 ? 3.200 22.000 -8.892 1.00 70.19 101 LYS A O 1
ATOM 824 N N . GLY A 1 102 ? 1.158 22.171 -9.814 1.00 66.25 102 GLY A N 1
ATOM 825 C CA . GLY A 1 102 ? 0.822 23.496 -9.320 1.00 66.25 102 GLY A CA 1
ATOM 826 C C . GLY A 1 102 ? 1.388 24.573 -10.244 1.00 66.25 102 GLY A C 1
ATOM 827 O O . GLY A 1 102 ? 2.454 24.425 -10.844 1.00 66.25 102 GLY A O 1
ATOM 828 N N . SER A 1 103 ? 0.671 25.684 -10.349 1.00 64.88 103 SER A N 1
ATOM 829 C CA . SER A 1 103 ? 1.206 26.932 -10.885 1.00 64.88 103 SER A CA 1
ATOM 830 C C . SER A 1 103 ? 1.984 27.663 -9.785 1.00 64.88 103 SER A C 1
ATOM 832 O O . SER A 1 103 ? 1.657 27.545 -8.605 1.00 64.88 103 SER A O 1
ATOM 834 N N . LEU A 1 104 ? 2.974 28.484 -10.153 1.00 68.25 104 LEU A N 1
ATOM 835 C CA . LEU A 1 104 ? 3.702 29.350 -9.207 1.00 68.25 104 LEU A CA 1
ATOM 836 C C . LEU A 1 104 ? 2.764 30.215 -8.341 1.00 68.25 104 LEU A C 1
ATOM 838 O O . LEU A 1 104 ? 3.121 30.572 -7.223 1.00 68.25 104 LEU A O 1
ATOM 842 N N . PHE A 1 105 ? 1.559 30.508 -8.839 1.00 72.19 105 PHE A N 1
ATOM 843 C CA . PHE A 1 105 ? 0.538 31.305 -8.151 1.00 72.19 105 PHE A CA 1
ATOM 844 C C . PHE A 1 105 ? -0.748 30.523 -7.837 1.00 72.19 105 PHE A C 1
ATOM 846 O O . PHE A 1 105 ? -1.701 31.088 -7.309 1.00 72.19 105 PHE A O 1
ATOM 853 N N . GLY A 1 106 ? -0.788 29.226 -8.151 1.00 64.50 106 GLY A N 1
ATOM 854 C CA . GLY A 1 106 ? -1.942 28.359 -7.931 1.00 64.50 106 GLY A CA 1
ATOM 855 C C . GLY A 1 106 ? -1.477 27.027 -7.369 1.00 64.50 106 GLY A C 1
ATOM 856 O O . GLY A 1 106 ? -0.843 26.248 -8.073 1.00 64.50 106 GLY A O 1
ATOM 857 N N . GLY A 1 107 ? -1.753 26.771 -6.090 1.00 69.69 107 GLY A N 1
ATOM 858 C CA . GLY A 1 107 ? -1.373 25.510 -5.453 1.00 69.69 107 GLY A CA 1
ATOM 859 C C . GLY A 1 107 ? -1.914 24.291 -6.211 1.00 69.69 107 GLY A C 1
ATOM 860 O O . GLY A 1 107 ? -2.898 24.396 -6.935 1.00 69.69 107 GLY A O 1
ATOM 861 N N . SER A 1 108 ? -1.279 23.130 -6.032 1.00 75.00 108 SER A N 1
ATOM 862 C CA . SER A 1 108 ? -1.693 21.891 -6.706 1.00 75.00 108 SER A CA 1
ATOM 863 C C . SER A 1 108 ? -3.178 21.587 -6.484 1.00 75.00 108 SER A C 1
ATOM 865 O O . SER A 1 108 ? -3.650 21.646 -5.340 1.00 75.00 108 SER A O 1
ATOM 867 N N . VAL A 1 109 ? -3.878 21.185 -7.544 1.00 84.50 109 VAL A N 1
ATOM 868 C CA . VAL A 1 109 ? -5.281 20.767 -7.515 1.00 84.50 109 VAL A CA 1
ATOM 869 C C . VAL A 1 109 ? -5.459 19.606 -6.535 1.00 84.50 109 VAL A C 1
ATOM 871 O O . VAL A 1 109 ? -4.776 18.578 -6.597 1.00 84.50 109 VAL A O 1
ATOM 874 N N . LYS A 1 110 ? -6.395 19.793 -5.600 1.00 91.62 110 LYS A N 1
ATOM 875 C CA . LYS A 1 110 ? -6.819 18.807 -4.602 1.00 91.62 110 LYS A CA 1
ATOM 876 C C . LYS A 1 110 ? -8.316 18.583 -4.725 1.00 91.62 110 LYS A C 1
ATOM 878 O O . LYS A 1 110 ? -9.064 19.542 -4.886 1.00 91.62 110 LYS A O 1
ATOM 883 N N . LEU A 1 111 ? -8.742 17.340 -4.546 1.00 92.56 111 LEU A N 1
ATOM 884 C CA . LEU A 1 111 ? -10.149 16.975 -4.431 1.00 92.56 111 LEU A CA 1
ATOM 885 C C . LEU A 1 111 ? -10.343 16.102 -3.189 1.00 92.56 111 LEU A C 1
ATOM 887 O O . LEU A 1 111 ? -9.633 15.106 -3.006 1.00 92.56 111 LEU A O 1
ATOM 891 N N . ALA A 1 112 ? -11.291 16.504 -2.343 1.00 95.88 112 ALA A N 1
ATOM 892 C CA . ALA A 1 112 ? -11.684 15.804 -1.129 1.00 95.88 112 ALA A CA 1
ATOM 893 C C . ALA A 1 112 ? -13.122 15.295 -1.268 1.00 95.88 112 ALA A C 1
ATOM 895 O O . ALA A 1 112 ? -14.031 16.102 -1.447 1.00 95.88 112 ALA A O 1
ATOM 896 N N . LEU A 1 113 ? -13.328 13.978 -1.192 1.00 93.69 113 LEU A N 1
ATOM 897 C CA . LEU A 1 113 ? -14.654 13.359 -1.274 1.00 93.69 113 LEU A CA 1
ATOM 898 C C . LEU A 1 113 ? -14.836 12.329 -0.159 1.00 93.69 113 LEU A C 1
ATOM 900 O O . LEU A 1 113 ? -13.934 11.537 0.117 1.00 93.69 113 LEU A O 1
ATOM 904 N N . ALA A 1 114 ? -16.025 12.309 0.441 1.00 93.88 114 ALA A N 1
ATOM 905 C CA . ALA A 1 114 ? -16.452 11.259 1.360 1.00 93.88 114 ALA A CA 1
ATOM 906 C C . ALA A 1 114 ? -17.001 10.056 0.577 1.00 93.88 114 ALA A C 1
ATOM 908 O O . ALA A 1 114 ? -18.196 9.789 0.576 1.00 93.88 114 ALA A O 1
ATOM 909 N N . SER A 1 115 ? -16.135 9.389 -0.190 1.00 92.50 115 SER A N 1
ATOM 910 C CA . SER A 1 115 ? -16.525 8.287 -1.073 1.00 92.50 115 SER A CA 1
ATOM 911 C C . SER A 1 115 ? -15.449 7.210 -1.116 1.00 92.50 115 SER A C 1
ATOM 913 O O . SER A 1 115 ? -14.317 7.466 -1.531 1.00 92.50 115 SER A O 1
ATOM 915 N N . LEU A 1 116 ? -15.818 5.979 -0.755 1.00 93.50 116 LEU A N 1
ATOM 916 C CA . LEU A 1 116 ? -14.922 4.829 -0.888 1.00 93.50 116 LEU A CA 1
ATOM 917 C C . LEU A 1 116 ? -14.631 4.505 -2.364 1.00 93.50 116 LEU A C 1
ATOM 919 O O . LEU A 1 116 ? -13.526 4.088 -2.699 1.00 93.50 116 LEU A O 1
ATOM 923 N N . GLY A 1 117 ? -15.582 4.769 -3.269 1.00 92.81 117 GLY A N 1
ATOM 924 C CA . GLY A 1 117 ? -15.376 4.665 -4.718 1.00 92.81 117 GLY A CA 1
ATOM 925 C C . GLY A 1 117 ? -14.273 5.596 -5.234 1.00 92.81 117 GLY A C 1
ATOM 926 O O . GLY A 1 117 ? -13.456 5.195 -6.069 1.00 92.81 117 GLY A O 1
ATOM 927 N N . TYR A 1 118 ? -14.200 6.813 -4.690 1.00 94.19 118 TYR A N 1
ATOM 928 C CA . TYR A 1 118 ? -13.124 7.757 -4.990 1.00 94.19 118 TYR A CA 1
ATOM 929 C C . TYR A 1 118 ? -11.760 7.276 -4.471 1.00 94.19 118 TYR A C 1
ATOM 931 O O . TYR A 1 118 ? -10.785 7.314 -5.225 1.00 94.19 118 TYR A O 1
ATOM 939 N N . GLU A 1 119 ? -11.696 6.764 -3.234 1.00 96.31 119 GLU A N 1
ATOM 940 C CA . GLU A 1 119 ? -10.469 6.166 -2.681 1.00 96.31 119 GLU A CA 1
ATOM 941 C C . GLU A 1 119 ? -9.991 5.000 -3.554 1.00 96.31 119 GLU A C 1
ATOM 943 O O . GLU A 1 119 ? -8.853 5.015 -4.020 1.00 96.31 119 GLU A O 1
ATOM 948 N N . LYS A 1 120 ? -10.878 4.043 -3.870 1.00 95.44 120 LYS A N 1
ATOM 949 C CA . LYS A 1 120 ? -10.576 2.893 -4.741 1.00 95.44 120 LYS A CA 1
ATOM 950 C C . LYS A 1 120 ? -9.984 3.318 -6.078 1.00 95.44 120 LYS A C 1
ATOM 952 O O . LYS A 1 120 ? -8.967 2.773 -6.496 1.00 95.44 120 LYS A O 1
ATOM 957 N N . SER A 1 121 ? -10.591 4.307 -6.730 1.00 94.75 121 SER A N 1
ATOM 958 C CA . SER A 1 121 ? -10.136 4.790 -8.039 1.00 94.75 121 SER A CA 1
ATOM 959 C C . SER A 1 121 ? -8.733 5.401 -7.966 1.00 94.75 121 SER A C 1
ATOM 961 O O . SER A 1 121 ? -7.895 5.148 -8.831 1.00 94.75 121 SER A O 1
ATOM 963 N N . CYS A 1 122 ? -8.446 6.178 -6.918 1.00 95.81 122 CYS A N 1
ATOM 964 C CA . CYS A 1 122 ? -7.132 6.792 -6.728 1.00 95.81 122 CYS A CA 1
ATOM 965 C C . CYS A 1 122 ? -6.048 5.772 -6.355 1.00 95.81 122 CYS A C 1
ATOM 967 O O . CYS A 1 122 ? -4.923 5.868 -6.846 1.00 95.81 122 CYS A O 1
ATOM 969 N N . VAL A 1 123 ? -6.379 4.784 -5.520 1.00 96.25 123 VAL A N 1
ATOM 970 C CA . VAL A 1 123 ? -5.472 3.680 -5.178 1.00 96.25 123 VAL A CA 1
ATOM 971 C C . VAL A 1 123 ? -5.146 2.870 -6.427 1.00 96.25 123 VAL A C 1
ATOM 973 O O . VAL A 1 123 ? -3.977 2.649 -6.718 1.00 96.25 123 VAL A O 1
ATOM 976 N N . LEU A 1 124 ? -6.155 2.512 -7.221 1.00 95.12 124 LEU A N 1
ATOM 977 C CA . LEU A 1 124 ? -5.961 1.746 -8.448 1.00 95.12 124 LEU A CA 1
ATOM 978 C C . LEU A 1 124 ? -5.108 2.507 -9.478 1.00 95.12 124 LEU A C 1
ATOM 980 O O . LEU A 1 124 ? -4.200 1.935 -10.080 1.00 95.12 124 LEU A O 1
ATOM 984 N N . PHE A 1 125 ? -5.314 3.823 -9.609 1.00 95.44 125 PHE A N 1
ATOM 985 C CA . PHE A 1 125 ? -4.423 4.683 -10.392 1.00 95.44 125 PHE A CA 1
ATOM 986 C C . PHE A 1 125 ? -2.970 4.583 -9.904 1.00 95.44 125 PHE A C 1
ATOM 988 O O . PHE A 1 125 ? -2.052 4.467 -10.717 1.00 95.44 125 PHE A O 1
ATOM 995 N N . ASN A 1 126 ? -2.745 4.603 -8.587 1.00 96.12 126 ASN A N 1
ATOM 996 C CA . ASN A 1 126 ? -1.407 4.452 -8.023 1.00 96.12 126 ASN A CA 1
ATOM 997 C C . ASN A 1 126 ? -0.815 3.052 -8.258 1.00 96.12 126 ASN A C 1
ATOM 999 O O . ASN A 1 126 ? 0.391 2.969 -8.488 1.00 96.12 126 ASN A O 1
ATOM 1003 N N . CYS A 1 127 ? -1.623 1.981 -8.281 1.00 96.00 127 CYS A N 1
ATOM 1004 C CA . CYS A 1 127 ? -1.166 0.647 -8.699 1.00 96.00 127 CYS A CA 1
ATOM 1005 C C . CYS A 1 127 ? -0.579 0.708 -10.113 1.00 96.00 127 CYS A C 1
ATOM 1007 O O . CYS A 1 127 ? 0.554 0.285 -10.340 1.00 96.00 127 CYS A O 1
ATOM 1009 N N . ALA A 1 128 ? -1.339 1.274 -11.055 1.00 95.50 128 ALA A N 1
ATOM 1010 C CA . ALA A 1 128 ? -0.933 1.383 -12.451 1.00 95.50 128 ALA A CA 1
ATOM 1011 C C . ALA A 1 128 ? 0.306 2.277 -12.622 1.00 95.50 128 ALA A C 1
ATOM 1013 O O . ALA A 1 128 ? 1.252 1.915 -13.321 1.00 95.50 128 ALA A O 1
ATOM 1014 N N . ALA A 1 129 ? 0.337 3.421 -11.932 1.00 95.50 129 ALA A N 1
ATOM 1015 C CA . ALA A 1 129 ? 1.471 4.337 -11.948 1.00 95.50 129 ALA A CA 1
ATOM 1016 C C . ALA A 1 129 ? 2.751 3.671 -11.421 1.00 95.50 129 ALA A C 1
ATOM 1018 O O . ALA A 1 129 ? 3.784 3.740 -12.087 1.00 95.50 129 ALA A O 1
ATOM 1019 N N . LEU A 1 130 ? 2.687 2.969 -10.2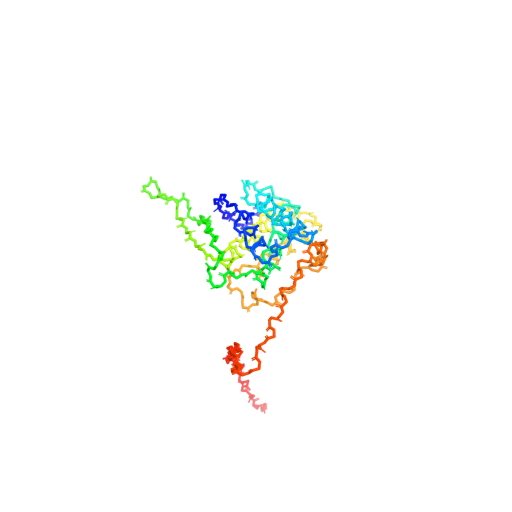85 1.00 96.25 130 LEU A N 1
ATOM 1020 C CA . LEU A 1 130 ? 3.845 2.266 -9.731 1.00 96.25 130 LEU A CA 1
ATOM 1021 C C . LEU A 1 130 ? 4.313 1.130 -10.647 1.00 96.25 130 LEU A C 1
ATOM 1023 O O . LEU A 1 130 ? 5.509 1.007 -10.894 1.00 96.25 130 LEU A O 1
ATOM 1027 N N . ALA A 1 131 ? 3.388 0.354 -11.213 1.00 96.19 131 ALA A N 1
ATOM 1028 C CA . ALA A 1 131 ? 3.725 -0.678 -12.188 1.00 96.19 131 ALA A CA 1
ATOM 1029 C C . ALA A 1 131 ? 4.426 -0.094 -13.42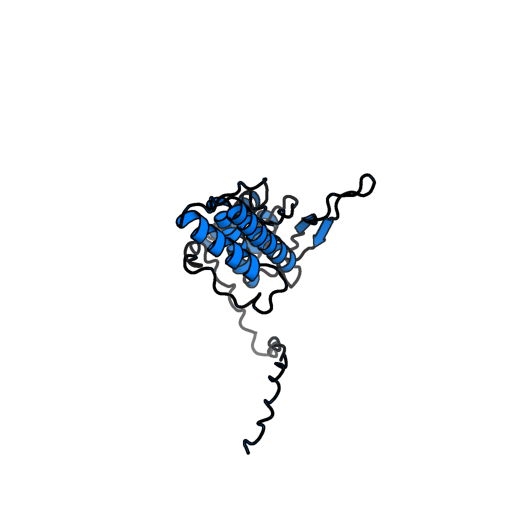6 1.00 96.19 131 ALA A C 1
ATOM 1031 O O . ALA A 1 131 ? 5.453 -0.621 -13.849 1.00 96.19 131 ALA A O 1
ATOM 1032 N N . SER A 1 132 ? 3.952 1.041 -13.958 1.00 95.88 132 SER A N 1
ATOM 1033 C CA . SER A 1 132 ? 4.618 1.723 -15.079 1.00 95.88 132 SER A CA 1
ATOM 1034 C C . SER A 1 132 ? 6.041 2.184 -14.732 1.00 95.88 132 SER A C 1
ATOM 1036 O O . SER A 1 132 ? 6.933 2.107 -15.571 1.00 95.88 132 SER A O 1
ATOM 1038 N N . GLN A 1 133 ? 6.276 2.611 -13.485 1.00 96.00 133 GLN A N 1
ATOM 1039 C CA . GLN A 1 133 ? 7.607 2.997 -13.010 1.00 96.00 133 GLN A CA 1
ATOM 1040 C C . GLN A 1 133 ? 8.535 1.786 -12.880 1.00 96.00 133 GLN A C 1
ATOM 1042 O O . GLN A 1 133 ? 9.659 1.844 -13.366 1.00 96.00 133 GLN A O 1
ATOM 1047 N N . ILE A 1 134 ? 8.056 0.683 -12.293 1.00 95.38 134 ILE A N 1
ATOM 1048 C CA . ILE A 1 134 ? 8.816 -0.574 -12.186 1.00 95.38 134 ILE A CA 1
ATOM 1049 C C . ILE A 1 134 ? 9.193 -1.084 -13.581 1.00 95.38 134 ILE A C 1
ATOM 1051 O O . ILE A 1 134 ? 10.325 -1.513 -13.798 1.00 95.38 134 ILE A O 1
ATOM 1055 N N . ALA A 1 135 ? 8.259 -1.018 -14.534 1.00 95.56 135 ALA A N 1
ATOM 1056 C CA . ALA A 1 135 ? 8.476 -1.441 -15.912 1.00 95.56 135 ALA A CA 1
ATOM 1057 C C . ALA A 1 135 ? 9.542 -0.594 -16.626 1.00 95.56 135 ALA A C 1
ATOM 1059 O O . ALA A 1 135 ? 10.382 -1.134 -17.342 1.00 95.56 135 ALA A O 1
ATOM 1060 N N . ALA A 1 136 ? 9.522 0.725 -16.416 1.00 95.31 136 ALA A N 1
ATOM 1061 C CA . ALA A 1 136 ? 10.478 1.660 -17.007 1.00 95.31 136 ALA A CA 1
ATOM 1062 C C . ALA A 1 136 ? 11.905 1.517 -16.451 1.00 95.31 136 ALA A C 1
ATOM 1064 O O . ALA A 1 136 ? 12.848 1.963 -17.101 1.00 95.31 136 ALA A O 1
ATOM 1065 N N . GLU A 1 137 ? 12.068 0.906 -15.275 1.00 94.00 137 GLU A N 1
ATOM 1066 C CA . GLU A 1 137 ? 13.370 0.685 -14.629 1.00 94.00 137 GLU A CA 1
ATOM 1067 C C . GLU A 1 137 ? 14.006 -0.672 -14.948 1.00 94.00 137 GLU A C 1
ATOM 1069 O O . GLU A 1 137 ? 15.145 -0.921 -14.554 1.00 94.00 137 GLU A O 1
ATOM 1074 N N . GLN A 1 138 ? 13.306 -1.555 -15.664 1.00 94.44 138 GLN A N 1
ATOM 1075 C CA . GLN A 1 138 ? 13.858 -2.861 -16.011 1.00 94.44 138 GLN A CA 1
ATOM 1076 C C . GLN A 1 138 ? 15.040 -2.746 -16.979 1.00 94.44 138 GLN A C 1
ATOM 1078 O O . GLN A 1 138 ? 15.020 -1.968 -17.934 1.00 94.44 138 GLN A O 1
ATOM 1083 N N . ASN A 1 139 ? 16.051 -3.593 -16.772 1.00 93.56 139 ASN A N 1
ATOM 1084 C CA . ASN A 1 139 ? 17.122 -3.782 -17.742 1.00 93.56 139 ASN A CA 1
ATOM 1085 C C . ASN A 1 139 ? 16.622 -4.656 -18.901 1.00 93.56 139 ASN A C 1
ATOM 1087 O O . ASN A 1 139 ? 16.427 -5.857 -18.730 1.00 93.56 139 ASN A O 1
ATOM 1091 N N . LEU A 1 140 ? 16.447 -4.055 -20.076 1.00 94.12 140 LEU A N 1
ATOM 1092 C CA . LEU A 1 140 ? 15.902 -4.731 -21.256 1.00 94.12 140 LEU A CA 1
ATOM 1093 C C . LEU A 1 140 ? 16.937 -5.524 -22.063 1.00 94.12 140 LEU A C 1
ATOM 1095 O O . LEU A 1 140 ? 16.571 -6.142 -23.057 1.00 94.12 140 LEU A O 1
ATOM 1099 N N . ASP A 1 141 ? 18.196 -5.547 -21.623 1.00 94.56 141 ASP A N 1
ATOM 1100 C CA . ASP A 1 141 ? 19.251 -6.367 -22.228 1.00 94.56 141 ASP A CA 1
ATOM 1101 C C . ASP A 1 141 ? 19.211 -7.831 -21.738 1.00 94.56 141 ASP A C 1
ATOM 1103 O O . ASP A 1 141 ? 20.085 -8.626 -22.079 1.00 94.56 141 ASP A O 1
ATOM 1107 N N . ASN A 1 142 ? 18.225 -8.204 -20.911 1.00 93.56 142 ASN A N 1
ATOM 1108 C CA . ASN A 1 142 ? 18.020 -9.580 -20.461 1.00 93.56 142 ASN A CA 1
ATOM 1109 C C . ASN A 1 142 ? 16.536 -9.987 -20.458 1.00 93.56 142 ASN A C 1
ATOM 1111 O O . ASN A 1 142 ? 15.637 -9.158 -20.293 1.00 93.56 142 ASN A O 1
ATOM 1115 N N . ASP A 1 143 ? 16.303 -11.293 -20.601 1.00 95.44 143 ASP A N 1
ATOM 1116 C CA . ASP A 1 143 ? 14.967 -11.882 -20.742 1.00 95.44 143 ASP A CA 1
ATOM 1117 C C . ASP A 1 143 ? 14.061 -11.629 -19.529 1.00 95.44 143 ASP A C 1
ATOM 1119 O O . ASP A 1 143 ? 12.867 -11.372 -19.693 1.00 95.44 143 ASP A O 1
ATOM 1123 N N . GLU A 1 144 ? 14.605 -11.655 -18.309 1.00 94.81 144 GLU A N 1
ATOM 1124 C CA . GLU A 1 144 ? 13.815 -11.426 -17.093 1.00 94.81 144 GLU A CA 1
ATOM 1125 C C . GLU A 1 144 ? 13.337 -9.974 -16.980 1.00 94.81 144 GLU A C 1
ATOM 1127 O O . GLU A 1 144 ? 12.187 -9.721 -16.608 1.00 94.81 144 GLU A O 1
ATOM 1132 N N . GLY A 1 145 ? 14.175 -9.010 -17.366 1.00 94.75 145 GLY A N 1
ATOM 1133 C CA . GLY A 1 145 ? 13.804 -7.601 -17.427 1.00 94.75 145 GLY A CA 1
ATOM 1134 C C . GLY A 1 145 ? 12.760 -7.331 -18.509 1.00 94.75 145 GLY A C 1
ATOM 1135 O O . GLY A 1 145 ? 11.773 -6.646 -18.239 1.00 94.75 145 GLY A O 1
ATOM 1136 N N . LEU A 1 146 ? 12.901 -7.939 -19.694 1.00 95.12 146 LEU A N 1
ATOM 1137 C CA . LEU A 1 146 ? 11.887 -7.880 -20.756 1.00 95.12 146 LEU A CA 1
ATOM 1138 C C . LEU A 1 146 ? 10.541 -8.458 -20.294 1.00 95.12 146 LEU A C 1
ATOM 1140 O O . LEU A 1 146 ? 9.498 -7.820 -20.456 1.00 95.12 146 LEU A O 1
ATOM 1144 N N . LYS A 1 147 ? 10.554 -9.638 -19.667 1.00 96.25 147 LYS A N 1
ATOM 1145 C CA . LYS A 1 147 ? 9.361 -10.310 -19.132 1.00 96.25 147 LYS A CA 1
ATOM 1146 C C . LYS A 1 147 ? 8.685 -9.486 -18.037 1.00 96.25 147 LYS A C 1
ATOM 1148 O O . LYS A 1 147 ? 7.461 -9.330 -18.049 1.00 96.25 147 LYS A O 1
ATOM 1153 N N . THR A 1 148 ? 9.469 -8.927 -17.118 1.00 93.94 148 THR A N 1
ATOM 1154 C CA . THR A 1 148 ? 8.963 -8.083 -16.029 1.00 93.94 148 THR A CA 1
ATOM 1155 C C . THR A 1 148 ? 8.379 -6.785 -16.574 1.00 93.94 148 THR A C 1
ATOM 1157 O O . THR A 1 148 ? 7.249 -6.441 -16.228 1.00 93.94 148 THR A O 1
ATOM 1160 N N . ALA A 1 149 ? 9.073 -6.101 -17.488 1.00 95.06 149 ALA A N 1
ATOM 1161 C CA . ALA A 1 149 ? 8.569 -4.885 -18.120 1.00 95.06 149 ALA A CA 1
ATOM 1162 C C . ALA A 1 149 ? 7.249 -5.147 -18.856 1.00 95.06 149 ALA A C 1
ATOM 1164 O O . ALA A 1 149 ? 6.271 -4.428 -18.649 1.00 95.06 149 ALA A O 1
ATOM 1165 N N . ALA A 1 150 ? 7.184 -6.220 -19.651 1.00 94.75 150 ALA A N 1
ATOM 1166 C CA . ALA A 1 150 ? 5.975 -6.608 -20.369 1.00 94.75 150 ALA A CA 1
ATOM 1167 C C . ALA A 1 150 ? 4.801 -6.888 -19.417 1.00 94.75 150 ALA A C 1
ATOM 1169 O O . ALA A 1 150 ? 3.701 -6.386 -19.649 1.00 94.75 150 ALA A O 1
ATOM 1170 N N . LYS A 1 151 ? 5.027 -7.649 -18.335 1.00 94.81 151 LYS A N 1
ATOM 1171 C CA . LYS A 1 151 ? 4.017 -7.938 -17.300 1.00 94.81 151 LYS A CA 1
ATOM 1172 C C . LYS A 1 151 ? 3.489 -6.651 -16.665 1.00 94.81 151 LYS A C 1
ATOM 1174 O O . LYS A 1 151 ? 2.279 -6.469 -16.553 1.00 94.81 151 LYS A O 1
ATOM 1179 N N . GLN A 1 152 ? 4.390 -5.763 -16.255 1.00 94.56 152 GLN A N 1
ATOM 1180 C CA . GLN A 1 152 ? 4.040 -4.552 -15.517 1.00 94.56 152 GLN A CA 1
ATOM 1181 C C . GLN A 1 152 ? 3.339 -3.508 -16.406 1.00 94.56 152 GLN A C 1
ATOM 1183 O O . GLN A 1 152 ? 2.354 -2.914 -15.970 1.00 94.56 152 GLN A O 1
ATOM 1188 N N . TYR A 1 153 ? 3.748 -3.337 -17.671 1.00 94.88 153 TYR A N 1
ATOM 1189 C CA . TYR A 1 153 ? 3.023 -2.470 -18.612 1.00 94.88 153 TYR A CA 1
ATOM 1190 C C . TYR A 1 153 ? 1.636 -3.009 -18.972 1.00 94.88 153 TYR A C 1
ATOM 1192 O O . TYR A 1 153 ? 0.685 -2.229 -19.035 1.00 94.88 153 TYR A O 1
ATOM 1200 N N . GLN A 1 154 ? 1.488 -4.324 -19.168 1.00 93.56 154 GLN A N 1
ATOM 1201 C CA . GLN A 1 154 ? 0.175 -4.941 -19.397 1.00 93.56 154 GLN A CA 1
ATOM 1202 C C . GLN A 1 154 ? -0.751 -4.737 -18.196 1.00 93.56 154 GLN A C 1
ATOM 1204 O O . GLN A 1 154 ? -1.903 -4.333 -18.364 1.00 93.56 154 GLN A O 1
ATOM 1209 N N . PHE A 1 155 ? -0.233 -4.944 -16.982 1.00 92.31 155 PHE A N 1
ATOM 1210 C CA . PHE A 1 155 ? -0.974 -4.673 -15.756 1.00 92.31 155 PHE A CA 1
ATOM 1211 C C . PHE A 1 155 ? -1.380 -3.195 -15.654 1.00 92.31 155 PHE A C 1
ATOM 1213 O O . PHE A 1 155 ? -2.559 -2.905 -15.456 1.00 92.31 155 PHE A O 1
ATOM 1220 N N . ALA A 1 156 ? -0.447 -2.256 -15.852 1.00 92.12 156 ALA A N 1
ATOM 1221 C CA . ALA A 1 156 ? -0.744 -0.825 -15.809 1.00 92.12 156 ALA A CA 1
ATOM 1222 C C . ALA A 1 156 ? -1.833 -0.435 -16.823 1.00 92.12 156 ALA A C 1
ATOM 1224 O O . ALA A 1 156 ? -2.795 0.240 -16.460 1.00 92.12 156 ALA A O 1
ATOM 1225 N N . SER A 1 157 ? -1.736 -0.923 -18.066 1.00 89.56 157 SER A N 1
ATOM 1226 C CA . SER A 1 157 ? -2.719 -0.655 -19.123 1.00 89.56 157 SER A CA 1
ATOM 1227 C C . SER A 1 157 ? -4.123 -1.151 -18.775 1.00 89.56 157 SER A C 1
ATOM 1229 O O . SER A 1 157 ? -5.091 -0.457 -19.069 1.00 89.56 157 SER A O 1
ATOM 1231 N N . GLY A 1 158 ? -4.246 -2.335 -18.170 1.00 81.38 158 GLY A N 1
ATOM 1232 C CA . GLY A 1 158 ? -5.544 -2.888 -17.768 1.00 81.38 158 GLY A CA 1
ATOM 1233 C C . GLY A 1 158 ? -6.160 -2.200 -16.548 1.00 81.38 158 GLY A C 1
ATOM 1234 O O . GLY A 1 158 ? -7.367 -2.259 -16.338 1.00 81.38 158 GLY A O 1
ATOM 1235 N N . THR A 1 159 ? -5.325 -1.535 -15.752 1.00 80.31 159 THR A N 1
ATOM 1236 C CA . THR A 1 159 ? -5.693 -0.972 -14.450 1.00 80.31 159 THR A CA 1
ATOM 1237 C C . THR A 1 159 ? -6.138 0.495 -14.536 1.00 80.31 159 THR A C 1
ATOM 1239 O O . THR A 1 159 ? -6.883 0.965 -13.675 1.00 80.31 159 THR A O 1
ATOM 1242 N N . TYR A 1 160 ? -5.712 1.251 -15.557 1.00 76.69 160 TYR A N 1
ATOM 1243 C CA . TYR A 1 160 ? -6.081 2.666 -15.673 1.00 76.69 160 TYR A CA 1
ATOM 1244 C C . TYR A 1 160 ? -7.603 2.873 -15.858 1.00 76.69 160 TYR A C 1
ATOM 1246 O O . TYR A 1 160 ? -8.208 2.253 -16.741 1.00 76.69 160 TYR A O 1
ATOM 1254 N N . PRO A 1 161 ? -8.234 3.781 -15.078 1.00 56.19 161 PRO A N 1
ATOM 1255 C CA . PRO A 1 161 ? -9.657 4.096 -15.212 1.00 56.19 161 PRO A CA 1
ATOM 1256 C C . PRO A 1 161 ? -9.987 4.593 -16.628 1.00 56.19 161 PRO A C 1
ATOM 1258 O O . PRO A 1 161 ? -9.438 5.599 -17.072 1.00 56.19 161 PRO A O 1
ATOM 1261 N N . GLY A 1 162 ? -10.876 3.887 -17.334 1.00 56.31 162 GLY A N 1
ATOM 1262 C CA . GLY A 1 162 ? -11.281 4.197 -18.714 1.00 56.31 162 GLY A CA 1
ATOM 1263 C C . GLY A 1 162 ? -11.133 3.034 -19.700 1.00 56.31 162 GLY A C 1
ATOM 1264 O O . GLY A 1 162 ? -11.691 3.095 -20.794 1.00 56.31 162 GLY A O 1
ATOM 1265 N N . TYR A 1 163 ? -10.439 1.953 -19.325 1.00 47.66 163 TYR A N 1
ATOM 1266 C CA . TYR A 1 163 ? -10.398 0.744 -20.148 1.00 47.66 163 TYR A CA 1
ATOM 1267 C C . TYR A 1 163 ? -11.749 0.008 -20.075 1.00 47.66 163 TYR A C 1
ATOM 1269 O O . TYR A 1 163 ? -12.178 -0.283 -18.965 1.00 47.66 163 TYR A O 1
ATOM 1277 N N . PRO A 1 164 ? -12.432 -0.343 -21.184 1.00 45.75 164 PRO A N 1
ATOM 1278 C CA . PRO A 1 164 ? -13.780 -0.942 -21.173 1.00 45.75 164 PRO A CA 1
ATOM 1279 C C . PRO A 1 164 ? -13.948 -2.221 -20.325 1.00 45.75 164 PRO A C 1
ATOM 1281 O O . PRO A 1 164 ? -15.069 -2.591 -19.992 1.00 45.75 164 PRO A O 1
ATOM 1284 N N . GLY A 1 165 ? -12.846 -2.882 -19.947 1.00 48.03 165 GLY A N 1
ATOM 1285 C CA . GLY A 1 165 ? -12.804 -4.038 -19.039 1.00 48.03 165 GLY A CA 1
ATOM 1286 C C . GLY A 1 165 ? -12.564 -3.717 -17.554 1.00 48.03 165 GLY A C 1
ATOM 1287 O O . GLY A 1 165 ? -12.342 -4.645 -16.780 1.00 48.03 165 GLY A O 1
ATOM 1288 N N . TYR A 1 166 ? -12.605 -2.443 -17.146 1.00 47.91 166 TYR A N 1
ATOM 1289 C CA . TYR A 1 166 ? -12.196 -1.936 -15.823 1.00 47.91 166 TYR A CA 1
ATOM 1290 C C . TYR A 1 166 ? -12.819 -2.644 -14.604 1.00 47.91 166 TYR A C 1
ATOM 1292 O O . TYR A 1 166 ? -12.221 -2.644 -13.533 1.00 47.91 166 TYR A O 1
ATOM 1300 N N . CYS A 1 167 ? -13.997 -3.261 -14.743 1.00 44.97 167 CYS A N 1
ATOM 1301 C CA . CYS A 1 167 ? -14.666 -4.003 -13.666 1.00 44.97 167 CYS A CA 1
ATOM 1302 C C . CYS A 1 167 ? -14.544 -5.536 -13.764 1.00 44.97 167 CYS A C 1
ATOM 1304 O O . CYS A 1 167 ? -15.072 -6.222 -12.895 1.00 44.97 167 CYS A O 1
ATOM 1306 N N . GLN A 1 168 ? -13.910 -6.088 -14.804 1.00 37.84 168 GLN A N 1
ATOM 1307 C CA . GLN A 1 168 ? -13.969 -7.527 -15.124 1.00 37.84 168 GLN A CA 1
ATOM 1308 C C . GLN A 1 168 ? -12.598 -8.190 -15.338 1.00 37.84 168 GLN A C 1
ATOM 1310 O O . GLN A 1 168 ? -12.545 -9.369 -15.683 1.00 37.84 168 GLN A O 1
ATOM 1315 N N . MET A 1 169 ? -11.477 -7.482 -15.161 1.00 43.09 169 MET A N 1
ATOM 1316 C CA . MET A 1 169 ? -10.166 -8.102 -15.373 1.00 43.09 169 MET A CA 1
ATOM 1317 C C . MET A 1 169 ? -9.759 -8.980 -14.177 1.00 43.09 169 MET A C 1
ATOM 1319 O O . MET A 1 169 ? -9.654 -8.471 -13.060 1.00 43.09 169 MET A O 1
ATOM 1323 N N . PRO A 1 170 ? -9.495 -10.285 -14.387 1.00 44.94 170 PRO A N 1
ATOM 1324 C CA . PRO A 1 170 ? -8.883 -11.118 -13.365 1.00 44.94 170 PRO A CA 1
ATOM 1325 C C . PRO A 1 170 ? -7.476 -10.593 -13.063 1.00 44.94 170 PRO A C 1
ATOM 1327 O O . PRO A 1 170 ? -6.716 -10.250 -13.972 1.00 44.94 170 PRO A O 1
ATOM 1330 N N . MET A 1 171 ? -7.142 -10.517 -11.775 1.00 47.94 171 MET A N 1
ATOM 1331 C CA . MET A 1 171 ? -5.823 -10.103 -11.297 1.00 47.94 171 MET A CA 1
ATOM 1332 C C . MET A 1 171 ? -4.717 -10.937 -11.978 1.00 47.94 171 MET A C 1
ATOM 1334 O O . MET A 1 171 ? -4.955 -12.107 -12.295 1.00 47.94 171 MET A O 1
ATOM 1338 N N . PRO A 1 172 ? -3.521 -10.366 -12.240 1.00 46.06 172 PRO A N 1
ATOM 1339 C CA . PRO A 1 172 ? -2.458 -11.044 -12.987 1.00 46.06 172 PRO A CA 1
ATOM 1340 C C . PRO A 1 172 ? -2.193 -12.443 -12.418 1.00 46.06 172 PRO A C 1
ATOM 1342 O O . PRO A 1 172 ? -2.174 -12.589 -11.208 1.00 46.06 172 PRO A O 1
ATOM 1345 N N . MET A 1 173 ? -1.952 -13.443 -13.276 1.00 39.94 173 MET A N 1
ATOM 1346 C CA . MET A 1 173 ? -1.894 -14.902 -12.998 1.00 39.94 173 MET A CA 1
ATOM 1347 C C . MET A 1 173 ? -1.051 -15.394 -11.790 1.00 39.94 173 MET A C 1
ATOM 1349 O O . MET A 1 173 ? -1.072 -16.581 -11.484 1.00 39.94 173 MET A O 1
ATOM 1353 N N . GLY A 1 174 ? -0.310 -14.526 -11.096 1.00 42.16 174 GLY A N 1
ATOM 1354 C CA . GLY A 1 174 ? 0.362 -14.823 -9.819 1.00 42.16 174 GLY A CA 1
ATOM 1355 C C . GLY A 1 174 ? -0.313 -14.219 -8.580 1.00 42.16 174 GLY A C 1
ATOM 1356 O O . GLY A 1 174 ? 0.168 -14.402 -7.467 1.00 42.16 174 GLY A O 1
ATOM 1357 N N . TYR A 1 175 ? -1.402 -13.478 -8.755 1.00 39.09 175 TYR A N 1
ATOM 1358 C CA . TYR A 1 175 ? -2.132 -12.817 -7.692 1.00 39.09 175 TYR A CA 1
ATOM 1359 C C . TYR A 1 175 ? -3.214 -13.745 -7.158 1.00 39.09 175 TYR A C 1
ATOM 1361 O O . TYR A 1 175 ? -4.214 -14.015 -7.821 1.00 39.09 175 TYR A O 1
ATOM 1369 N N . ASN A 1 176 ? -3.006 -14.238 -5.944 1.00 39.00 176 ASN A N 1
ATOM 1370 C CA . ASN A 1 176 ? -4.017 -14.987 -5.224 1.00 39.00 176 ASN A CA 1
ATOM 1371 C C . ASN A 1 176 ? -4.832 -14.007 -4.355 1.00 39.00 176 ASN A C 1
ATOM 1373 O O . ASN A 1 176 ? -4.325 -13.593 -3.309 1.00 39.00 176 ASN A O 1
ATOM 1377 N N . PRO A 1 177 ? -6.082 -13.661 -4.720 1.00 38.56 177 PRO A N 1
ATOM 1378 C CA 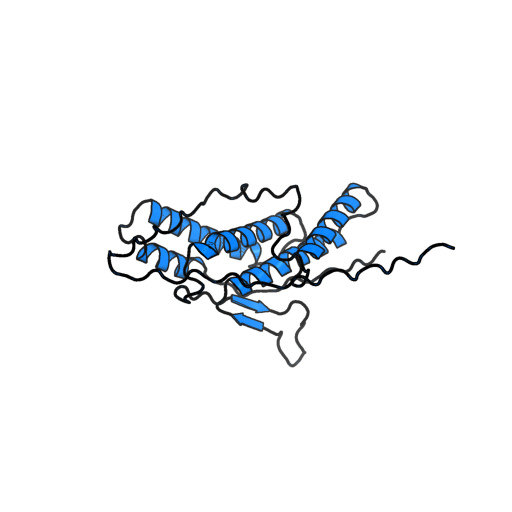. PRO A 1 177 ? -6.919 -12.762 -3.917 1.00 38.56 177 PRO A CA 1
ATOM 1379 C C . PRO A 1 177 ? -7.224 -13.333 -2.520 1.00 38.56 177 PRO A C 1
ATOM 1381 O O . PRO A 1 177 ? -7.569 -12.599 -1.599 1.00 38.56 177 PRO A O 1
ATOM 1384 N N . TYR A 1 178 ? -7.034 -14.641 -2.323 1.00 40.69 178 TYR A N 1
ATOM 1385 C CA . TYR A 1 178 ? -7.200 -15.316 -1.037 1.00 40.69 178 TYR A CA 1
ATOM 1386 C C . TYR A 1 178 ? -5.924 -15.351 -0.186 1.00 40.69 178 TYR A C 1
ATOM 1388 O O . TYR A 1 178 ? -5.995 -15.743 0.977 1.00 40.69 178 TYR A O 1
ATOM 1396 N N . ALA A 1 179 ? -4.765 -14.919 -0.704 1.00 45.72 179 ALA A N 1
ATOM 1397 C CA . ALA A 1 179 ? -3.509 -14.936 0.057 1.00 45.72 179 ALA A CA 1
ATOM 1398 C C . ALA A 1 179 ? -3.545 -14.027 1.299 1.00 45.72 179 ALA A C 1
ATOM 1400 O O . ALA A 1 179 ? -2.783 -14.241 2.240 1.00 45.72 179 ALA A O 1
ATOM 1401 N N . TYR A 1 180 ? -4.452 -13.046 1.328 1.00 46.22 180 TYR A N 1
ATOM 1402 C CA . TYR A 1 180 ? -4.587 -12.083 2.424 1.00 46.22 180 TYR A CA 1
ATOM 1403 C C . TYR A 1 180 ? -5.926 -12.187 3.174 1.00 46.22 180 TYR A C 1
ATOM 1405 O O . TYR A 1 180 ? -6.217 -11.372 4.048 1.00 46.22 180 TYR A O 1
ATOM 1413 N N . GLY A 1 181 ? -6.714 -13.235 2.900 1.00 41.91 181 GLY A N 1
ATOM 1414 C CA . GLY A 1 181 ? -8.062 -13.460 3.438 1.00 41.91 181 GLY A CA 1
ATOM 1415 C C . GLY A 1 181 ? -8.151 -13.870 4.914 1.00 41.91 181 GLY A C 1
ATOM 1416 O O . GLY A 1 181 ? -9.174 -14.407 5.329 1.00 41.91 181 GLY A O 1
ATOM 1417 N N . GLN A 1 182 ? -7.123 -13.630 5.735 1.00 40.66 182 GLN A N 1
ATOM 1418 C CA . GLN A 1 182 ? -7.136 -14.043 7.147 1.00 40.66 182 GLN A CA 1
ATOM 1419 C C . GLN A 1 182 ? -8.111 -13.231 8.026 1.00 40.66 182 GLN A C 1
ATOM 1421 O O . GLN A 1 182 ? -8.387 -13.627 9.154 1.00 40.66 182 GLN A O 1
ATOM 1426 N N . TYR A 1 183 ? -8.673 -12.131 7.511 1.00 46.09 183 TYR A N 1
ATOM 1427 C CA . TYR A 1 183 ? -9.654 -11.292 8.210 1.00 46.09 183 TYR A CA 1
ATOM 1428 C C . TYR A 1 183 ? -10.973 -11.235 7.440 1.00 46.09 183 TYR A C 1
ATOM 1430 O O . TYR A 1 183 ? -11.414 -10.185 6.967 1.00 46.09 183 TYR A O 1
ATOM 1438 N N . ASN A 1 184 ? -11.612 -12.394 7.296 1.00 47.16 184 ASN A N 1
ATOM 1439 C CA . ASN A 1 184 ? -12.960 -12.474 6.759 1.00 47.16 184 ASN A CA 1
ATOM 1440 C C . ASN A 1 184 ? -13.949 -11.963 7.825 1.00 47.16 184 ASN A C 1
ATOM 1442 O O . ASN A 1 184 ? -14.467 -12.728 8.629 1.00 47.16 184 ASN A O 1
ATOM 1446 N N . MET A 1 185 ? -14.159 -10.643 7.872 1.00 43.41 185 MET A N 1
ATOM 1447 C CA . MET A 1 185 ? -15.281 -10.035 8.600 1.00 43.41 185 MET A CA 1
ATOM 1448 C C . MET A 1 185 ? -16.586 -10.661 8.064 1.00 43.41 185 MET A C 1
ATOM 1450 O O . MET A 1 185 ? -16.829 -10.533 6.857 1.00 43.41 185 MET A O 1
ATOM 1454 N N . PRO A 1 186 ? -17.396 -11.352 8.883 1.00 47.81 186 PRO A N 1
ATOM 1455 C CA . PRO A 1 186 ? -18.660 -11.916 8.431 1.00 47.81 186 PRO A CA 1
ATOM 1456 C C . PRO A 1 186 ? -19.631 -10.802 8.026 1.00 47.81 186 PRO A C 1
ATOM 1458 O O . PRO A 1 186 ? -19.552 -9.669 8.507 1.00 47.81 186 PRO A O 1
ATOM 1461 N N . TYR A 1 187 ? -20.531 -11.123 7.099 1.00 41.06 187 TYR A N 1
ATOM 1462 C CA . TYR A 1 187 ? -21.632 -10.237 6.732 1.00 41.06 187 TYR A CA 1
ATOM 1463 C C . TYR A 1 187 ? -22.493 -9.948 7.972 1.00 41.06 187 TYR A C 1
ATOM 1465 O O . TYR A 1 187 ? -22.700 -10.863 8.775 1.00 41.06 187 TYR A O 1
ATOM 1473 N N . PRO A 1 188 ? -23.020 -8.722 8.141 1.00 42.38 188 PRO A N 1
ATOM 1474 C CA . PRO A 1 188 ? -24.014 -8.477 9.176 1.00 42.38 188 PRO A CA 1
ATOM 1475 C C . PRO A 1 188 ? -25.211 -9.426 8.978 1.00 42.38 188 PRO A C 1
ATOM 1477 O O . PRO A 1 188 ? -25.566 -9.732 7.832 1.00 42.38 188 PRO A O 1
ATOM 1480 N N . PRO A 1 189 ? -25.836 -9.917 10.063 1.00 41.72 189 PRO A N 1
ATOM 1481 C CA . PRO A 1 189 ? -27.002 -10.779 9.954 1.00 41.72 189 PRO A CA 1
ATOM 1482 C C . PRO A 1 189 ? -28.115 -10.062 9.184 1.00 41.72 189 PRO A C 1
ATOM 1484 O O . PRO A 1 189 ? -28.423 -8.897 9.436 1.00 41.72 189 PRO A O 1
ATOM 1487 N N . VAL A 1 190 ? -28.733 -10.773 8.240 1.00 43.12 190 VAL A N 1
ATOM 1488 C CA . VAL A 1 190 ? -29.924 -10.295 7.536 1.00 43.12 190 VAL A CA 1
ATOM 1489 C C . VAL A 1 190 ? -31.041 -10.163 8.572 1.00 43.12 190 VAL A C 1
ATOM 1491 O O . VAL A 1 190 ? -31.528 -11.169 9.099 1.00 43.12 190 VAL A O 1
ATOM 1494 N N . TYR A 1 191 ? -31.441 -8.930 8.893 1.00 40.25 191 TYR A N 1
ATOM 1495 C CA . TYR A 1 191 ? -32.643 -8.698 9.688 1.00 40.25 191 TYR A CA 1
ATOM 1496 C C . TYR A 1 191 ? -33.824 -9.326 8.946 1.00 40.25 191 TYR A C 1
ATOM 1498 O O . TYR A 1 191 ? -34.173 -8.908 7.841 1.00 40.25 191 TYR A O 1
ATOM 1506 N N . HIS A 1 192 ? -34.421 -10.360 9.539 1.00 42.16 192 HIS A N 1
ATOM 1507 C CA . HIS A 1 192 ? -35.676 -10.907 9.046 1.00 42.16 192 HIS A CA 1
ATOM 1508 C C . HIS A 1 192 ? -36.728 -9.800 9.154 1.00 42.16 192 HIS A C 1
ATOM 1510 O O . HIS A 1 192 ? -36.951 -9.265 10.241 1.00 42.16 192 HIS A O 1
ATOM 1516 N N . GLN A 1 193 ? -37.338 -9.428 8.024 1.00 39.03 193 GLN A N 1
ATOM 1517 C CA . GLN A 1 193 ? -38.486 -8.525 8.017 1.00 39.03 193 GLN A CA 1
ATOM 1518 C C . GLN A 1 193 ? -39.566 -9.086 8.946 1.00 39.03 193 GLN A C 1
ATOM 1520 O O . GLN A 1 193 ? -39.948 -10.253 8.833 1.00 39.03 193 GLN A O 1
ATOM 1525 N N . SER A 1 194 ? -40.067 -8.248 9.853 1.00 42.47 194 SER A N 1
ATOM 1526 C CA . SER A 1 194 ? -41.254 -8.566 10.644 1.00 42.47 194 SER A CA 1
ATOM 1527 C C . SER A 1 194 ? -42.420 -8.925 9.708 1.00 42.47 194 SER A C 1
ATOM 1529 O O . SER A 1 194 ? -42.597 -8.246 8.688 1.00 42.47 194 SER A O 1
ATOM 1531 N N . PRO A 1 195 ? -43.242 -9.945 10.026 1.00 44.62 195 PRO A N 1
ATOM 1532 C CA . PRO A 1 195 ? -44.393 -10.312 9.204 1.00 44.62 195 PRO A CA 1
ATOM 1533 C C . PRO A 1 195 ? -45.317 -9.098 9.020 1.00 44.62 195 PRO A C 1
ATOM 1535 O O . PRO A 1 195 ? -45.880 -8.602 9.993 1.00 44.62 195 PRO A O 1
ATOM 1538 N N . GLY A 1 196 ? -45.440 -8.593 7.789 1.00 59.81 196 GLY A N 1
ATOM 1539 C CA . GLY A 1 196 ? -46.284 -7.437 7.450 1.00 59.81 196 GLY A CA 1
ATOM 1540 C C . GLY A 1 196 ? -45.572 -6.267 6.761 1.00 59.81 196 GLY A C 1
ATOM 1541 O O . GLY A 1 196 ? -46.248 -5.339 6.322 1.00 59.81 196 GLY A O 1
ATOM 1542 N N . GLN A 1 197 ? -44.243 -6.293 6.620 1.00 47.47 197 GLN A N 1
ATOM 1543 C CA . GLN A 1 197 ? -43.517 -5.288 5.835 1.00 47.47 197 GLN A CA 1
ATOM 1544 C C . GLN A 1 197 ? -43.396 -5.719 4.366 1.00 47.47 197 GLN A C 1
ATOM 1546 O O . GLN A 1 197 ? -43.049 -6.861 4.077 1.00 47.47 197 GLN A O 1
ATOM 1551 N N . ALA A 1 198 ? -43.700 -4.814 3.431 1.00 48.31 198 ALA A N 1
ATOM 1552 C CA . ALA A 1 198 ? -43.532 -5.081 2.004 1.00 48.31 198 ALA A CA 1
ATOM 1553 C C . ALA A 1 198 ? -42.041 -5.326 1.666 1.00 48.31 198 ALA A C 1
ATOM 1555 O O . ALA A 1 198 ? -41.169 -4.690 2.273 1.00 48.31 198 ALA A O 1
ATOM 1556 N N . PRO A 1 199 ? -41.719 -6.206 0.698 1.00 43.44 199 PRO A N 1
ATOM 1557 C CA . PRO A 1 199 ? -40.343 -6.405 0.256 1.00 43.44 199 PRO A CA 1
ATOM 1558 C C . PRO A 1 199 ? -39.750 -5.080 -0.235 1.00 43.44 199 PRO A C 1
ATOM 1560 O O . PRO A 1 199 ? -40.400 -4.356 -0.993 1.00 43.44 199 PRO A O 1
ATOM 1563 N N . TYR A 1 200 ? -38.513 -4.768 0.160 1.00 44.16 200 TYR A N 1
ATOM 1564 C CA . TYR A 1 200 ? -37.775 -3.694 -0.506 1.00 44.16 200 TYR A CA 1
ATOM 1565 C C . TYR A 1 200 ? -37.572 -4.084 -1.980 1.00 44.16 200 TYR A C 1
ATOM 1567 O O . TYR A 1 200 ? -37.186 -5.227 -2.246 1.00 44.16 200 TYR A O 1
ATOM 1575 N N . PRO A 1 201 ? -37.806 -3.178 -2.948 1.00 52.31 201 PRO A N 1
ATOM 1576 C CA . PRO A 1 201 ? -37.454 -3.446 -4.333 1.00 52.31 201 PRO A CA 1
ATOM 1577 C C . PRO A 1 201 ? -35.942 -3.680 -4.403 1.00 52.31 201 PRO A C 1
ATOM 1579 O O . PRO A 1 201 ? -35.163 -2.822 -3.986 1.00 52.31 201 PRO A O 1
ATOM 1582 N N . GLY A 1 202 ? -35.523 -4.847 -4.897 1.00 50.94 202 GLY A N 1
ATOM 1583 C CA . GLY A 1 202 ? -34.111 -5.112 -5.158 1.00 50.94 202 GLY A CA 1
ATOM 1584 C C . GLY A 1 202 ? -33.541 -4.091 -6.154 1.00 50.94 202 GLY A C 1
ATOM 1585 O O . GLY A 1 202 ? -34.296 -3.538 -6.962 1.00 50.94 202 GLY A O 1
ATOM 1586 N N . PRO A 1 203 ? -32.227 -3.817 -6.120 1.00 44.81 203 PRO A N 1
ATOM 1587 C CA . PRO A 1 203 ? -31.612 -2.910 -7.080 1.00 44.81 203 PRO A CA 1
ATOM 1588 C C . PRO A 1 203 ? -31.846 -3.433 -8.504 1.00 44.81 203 PRO A C 1
ATOM 1590 O O . PRO A 1 203 ? -31.483 -4.564 -8.827 1.00 44.81 203 PRO A O 1
ATOM 1593 N N . GLN A 1 204 ? -32.469 -2.616 -9.359 1.00 37.31 204 GLN A N 1
ATOM 1594 C CA . GLN A 1 204 ? -32.563 -2.916 -10.787 1.00 37.31 204 GLN A CA 1
ATOM 1595 C C . GLN A 1 204 ? -31.149 -2.924 -11.373 1.00 37.31 204 GLN A C 1
ATOM 1597 O O . GLN A 1 204 ? -30.426 -1.932 -11.265 1.00 37.31 204 GLN A O 1
ATOM 1602 N N . GLN A 1 205 ? -30.744 -4.037 -11.990 1.00 35.94 205 GLN A N 1
ATOM 1603 C CA . GLN A 1 205 ? -29.533 -4.046 -12.803 1.00 35.94 205 GLN A CA 1
ATOM 1604 C C . GLN A 1 205 ? -29.725 -3.094 -13.994 1.00 35.94 205 GLN A C 1
ATOM 1606 O O . GLN A 1 205 ? -30.737 -3.201 -14.688 1.00 35.94 205 GLN A O 1
ATOM 1611 N N . PRO A 1 206 ? -28.781 -2.179 -14.268 1.00 38.22 206 PRO A N 1
ATOM 1612 C CA . PRO A 1 206 ? -28.836 -1.380 -15.479 1.00 38.22 206 PRO A CA 1
ATOM 1613 C C . PRO A 1 206 ? -28.596 -2.272 -16.704 1.00 38.22 206 PRO A C 1
ATOM 1615 O O . PRO A 1 206 ? -27.515 -2.835 -16.879 1.00 38.22 206 PRO A O 1
ATOM 1618 N N . THR A 1 207 ? -29.607 -2.396 -17.562 1.00 36.28 207 THR A N 1
ATOM 1619 C CA . THR A 1 207 ? -29.507 -3.040 -18.876 1.00 36.28 207 THR A CA 1
ATOM 1620 C C . THR A 1 207 ? -28.727 -2.119 -19.815 1.00 36.28 207 THR A C 1
ATOM 1622 O O . THR A 1 207 ? -29.260 -1.114 -20.283 1.00 36.28 207 THR A O 1
ATOM 1625 N N . TYR A 1 208 ? -27.462 -2.429 -20.100 1.00 35.34 208 TYR A N 1
ATOM 1626 C CA . TYR A 1 208 ? -26.710 -1.729 -21.145 1.00 35.34 208 TYR A CA 1
ATOM 1627 C C . TYR A 1 208 ? -26.920 -2.429 -22.496 1.00 35.34 208 TYR A C 1
ATOM 1629 O O . TYR A 1 208 ? -26.676 -3.634 -22.595 1.00 35.34 208 TYR A O 1
ATOM 1637 N N . PRO A 1 209 ? -27.354 -1.719 -23.553 1.00 51.62 209 PRO A N 1
ATOM 1638 C CA . PRO A 1 209 ? -27.394 -2.281 -24.895 1.00 51.62 209 PRO A CA 1
ATOM 1639 C C . PRO A 1 209 ? -25.958 -2.424 -25.421 1.00 51.62 209 PRO A C 1
ATOM 1641 O O . PRO A 1 209 ? -25.250 -1.434 -25.598 1.00 51.62 209 PRO A O 1
ATOM 1644 N N . PHE A 1 210 ? -25.513 -3.657 -25.671 1.00 37.62 210 PHE A N 1
ATOM 1645 C CA . PHE A 1 210 ? -24.295 -3.899 -26.448 1.00 37.62 210 PHE A CA 1
ATOM 1646 C C . PHE A 1 210 ? -24.488 -3.360 -27.879 1.00 37.62 210 PHE A C 1
ATOM 1648 O O . PHE A 1 210 ? -25.516 -3.657 -28.495 1.00 37.62 210 PHE A O 1
ATOM 1655 N N . PRO A 1 211 ? -23.520 -2.625 -28.456 1.00 47.12 211 PRO A N 1
ATOM 1656 C CA . PRO A 1 211 ? -23.515 -2.353 -29.889 1.00 47.12 211 PRO A CA 1
ATOM 1657 C C . PRO A 1 211 ? -23.362 -3.680 -30.644 1.00 47.12 211 PRO A C 1
ATOM 1659 O O . PRO A 1 211 ? -22.421 -4.432 -30.383 1.00 47.12 211 PRO A O 1
ATOM 1662 N N . GLN A 1 212 ? -24.272 -3.989 -31.573 1.00 38.72 212 GLN A N 1
ATOM 1663 C CA . GLN A 1 212 ? -24.064 -5.114 -32.486 1.00 38.72 212 GLN A CA 1
ATOM 1664 C C . GLN A 1 212 ? -22.890 -4.810 -33.431 1.00 38.72 212 GLN A C 1
ATOM 1666 O O . GLN A 1 212 ? -22.779 -3.678 -33.911 1.00 38.72 212 GLN A O 1
ATOM 1671 N N . PRO A 1 213 ? -22.015 -5.789 -33.726 1.00 42.09 213 PRO A N 1
ATOM 1672 C CA . PRO A 1 213 ? -20.993 -5.615 -34.747 1.00 42.09 213 PRO A CA 1
ATOM 1673 C C . PRO A 1 213 ? -21.656 -5.381 -36.118 1.00 42.09 213 PRO A C 1
ATOM 1675 O O . PRO A 1 213 ? -22.711 -5.959 -36.394 1.00 42.09 213 PRO A O 1
ATOM 1678 N N . PRO A 1 214 ? -21.069 -4.537 -36.985 1.00 43.91 214 PRO A N 1
ATOM 1679 C CA . PRO A 1 214 ? -21.605 -4.296 -38.319 1.00 43.91 214 PRO A CA 1
ATOM 1680 C C . PRO A 1 214 ? -21.670 -5.608 -39.112 1.00 43.91 214 PRO A C 1
ATOM 1682 O O . PRO A 1 214 ? -20.702 -6.369 -39.145 1.00 43.91 214 PRO A O 1
ATOM 1685 N N . GLN A 1 215 ? -22.814 -5.872 -39.753 1.00 45.22 215 GLN A N 1
ATOM 1686 C CA . GLN A 1 215 ? -22.949 -6.986 -40.690 1.00 45.22 215 GLN A CA 1
ATOM 1687 C C . GLN A 1 215 ? -21.934 -6.816 -41.827 1.00 45.22 215 GLN A C 1
ATOM 1689 O O . GLN A 1 215 ? -21.913 -5.788 -42.504 1.00 45.22 215 GLN A O 1
ATOM 1694 N N . GLN A 1 216 ? -21.089 -7.825 -42.037 1.00 42.59 216 GLN A N 1
ATOM 1695 C CA . GLN A 1 216 ? -20.256 -7.912 -43.230 1.00 42.59 216 GLN A CA 1
ATOM 1696 C C . GLN A 1 216 ? -21.157 -8.090 -44.454 1.00 42.59 216 GLN A C 1
ATOM 1698 O O . GLN A 1 216 ? -21.832 -9.109 -44.596 1.00 42.59 216 GLN A O 1
ATOM 1703 N N . SER A 1 217 ? -21.137 -7.112 -45.357 1.00 45.09 217 SER A N 1
ATOM 1704 C CA . SER A 1 217 ? -21.678 -7.270 -46.704 1.00 45.09 217 SER A CA 1
ATOM 1705 C C . SER A 1 217 ? -20.859 -8.329 -47.444 1.00 45.09 217 SER A C 1
ATOM 1707 O O . SER A 1 217 ? -19.722 -8.081 -47.844 1.00 45.09 217 SER A O 1
ATOM 1709 N N . TYR A 1 218 ? -21.434 -9.519 -47.608 1.00 44.44 218 TYR A N 1
ATOM 1710 C CA . TYR A 1 218 ? -20.926 -10.536 -48.522 1.00 44.44 218 TYR A CA 1
ATOM 1711 C C . TYR A 1 218 ? -21.034 -9.995 -49.952 1.00 44.44 218 TYR A C 1
ATOM 1713 O O . TYR A 1 218 ? -22.136 -9.813 -50.471 1.00 44.44 218 TYR A O 1
ATOM 1721 N N . TYR A 1 219 ? -19.896 -9.730 -50.592 1.00 44.22 219 TYR A N 1
ATOM 1722 C CA . TYR A 1 219 ? -19.856 -9.576 -52.042 1.00 44.22 219 TYR A CA 1
ATOM 1723 C C . TYR A 1 219 ? -19.981 -10.968 -52.680 1.00 44.22 219 TYR A C 1
ATOM 1725 O O . TYR A 1 219 ? -19.225 -11.869 -52.304 1.00 44.22 219 TYR A O 1
ATOM 1733 N N . PRO A 1 220 ? -20.910 -11.178 -53.627 1.00 57.09 220 PRO A N 1
ATOM 1734 C CA . PRO A 1 220 ? -20.923 -12.395 -54.424 1.00 57.09 220 PRO A CA 1
ATOM 1735 C C . PRO A 1 220 ? -19.676 -12.421 -55.319 1.00 57.09 220 PRO A C 1
ATOM 1737 O O . PRO A 1 220 ? -19.378 -11.439 -55.998 1.00 57.09 220 PRO A O 1
ATOM 1740 N N . GLN A 1 221 ? -18.946 -13.538 -55.308 1.00 45.31 221 GLN A N 1
ATOM 1741 C CA . GLN A 1 221 ? -17.949 -13.814 -56.341 1.00 45.31 221 GLN A CA 1
ATOM 1742 C C . GLN A 1 221 ? -18.654 -13.947 -57.698 1.00 45.31 221 GLN A C 1
ATOM 1744 O O . GLN A 1 221 ? -19.681 -14.624 -57.794 1.00 45.31 221 GLN A O 1
ATOM 1749 N N . GLN A 1 222 ? -18.089 -13.304 -58.718 1.00 57.03 222 GLN A N 1
ATOM 1750 C CA . GLN A 1 222 ? -18.206 -13.732 -60.113 1.00 57.03 222 GLN A CA 1
ATOM 1751 C C . GLN A 1 222 ? -16.942 -14.494 -60.490 1.00 57.03 222 GLN A C 1
ATOM 1753 O O . GLN A 1 222 ? -15.866 -14.092 -59.990 1.00 57.03 222 GLN A O 1
#

pLDDT: mean 78.59, std 22.47, range [35.34, 98.19]

Radius of gyration: 22.2 Å; chains: 1; bounding box: 66×47×84 Å

Foldseek 3Di:
DDQADFFFAKAWDQWQQLVLQLVVLCVLCVVPDPLSVLSSVVSVVLSVLCCLLHVDDFDLDVVNLVSLVVNLLVLVLCVQQDPLVVCSRFTKIKIFDRPFPADPPGDTDIDIDRHSVVVSLSSLLNSLRSLSSNLSPFDPVDPVNVVSNVQSNVSSVQRHPPDPCNPPDDDPPVDDSCPNVPRNSDHRDDPDDDPPDDDDPDDDDDDDDDDDDDDDDDDDDD

Secondary structure (DSSP, 8-state):
-------PPP-B-----HHHHHHHHHHH-TT--HHHHHHHHHHHHHHHHHHHHHSSPPPSSHHHHHHHHHHHHHHHHHGGGS-TTTTSS---EEEE-SS---BTTBPPPEEEES-HHHHHHHHHHHHHHHHHHHHHTS-TTSHHHHHHHHHHHHHHHHHSTT-TTTTTPPPPTT--TTTTTT--PPPPP--PPPTTPPPPPPPPP--PPPPPPPPP--PPP-

Sequence (222 aa):
MASFIWVQLKKTSEVDLAKPLVKFIQQTYPSGGEEQAQYCRAAEELSKLRRSALGRPLDKHEGALETLLRYYDQICSIEPKFPFSENQICLTFTWKDAFDKGSLFGGSVKLALASLGYEKSCVLFNCAALASQIAAEQNLDNDEGLKTAAKQYQFASGTYPGYPGYCQMPMPMGYNPYAYGQYNMPYPPVYHQSPGQAPYPGPQQPTYPFPQPPQQSYYPQQ